Protein 5X3G (pdb70)

Nearest PDB structures (foldseek):
  5x3g-assembly1_A  TM=1.003E+00  e=2.756E-45  Nitratifractor salsuginis DSM 16511
  5x3h-a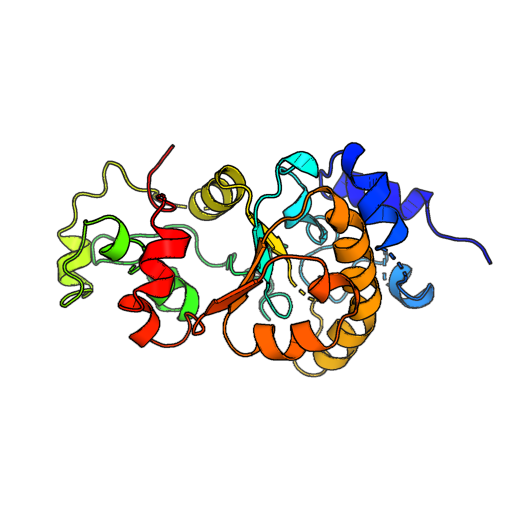ssembly1_A  TM=1.000E+00  e=2.566E-40  Nitratifractor salsuginis DSM 16511
  4l5n-assembly1_A  TM=6.520E-01  e=3.789E-10  Human alphaherpesvirus 1 strain 17
  2ssp-assembly1_E  TM=6.480E-01  e=8.458E-09  Homo sapiens
  4lyl-assembly1_A  TM=7.045E-01  e=4.579E-08  Gadus morhua

B-factor: mean 34.64, std 9.75, range [14.26, 81.23]

Structure (mmCIF, N/CA/C/O backbone):
data_5X3G
#
_entry.id   5X3G
#
_cell.length_a   37.874
_cell.length_b   59.393
_cell.length_c   99.678
_cell.angle_alpha   90.00
_cell.angle_beta   90.00
_cell.angle_gamma   90.00
#
_symmetry.space_group_name_H-M   'P 21 21 21'
#
loop_
_entity.id
_entity.type
_entity.pdbx_description
1 polymer 'Uracil-DNA glycosylase'
2 water water
#
loop_
_atom_site.group_PDB
_atom_site.id
_atom_site.type_symbol
_atom_site.label_atom_id
_atom_site.label_alt_id
_atom_site.label_comp_id
_atom_site.label_asym_id
_atom_site.label_entity_id
_atom_site.label_seq_id
_atom_site.pdbx_PDB_ins_code
_atom_site.Cartn_x
_atom_site.Cartn_y
_atom_site.Cartn_z
_atom_site.occupancy
_atom_site.B_iso_or_equiv
_atom_site.auth_seq_id
_atom_site.auth_comp_id
_atom_site.auth_asym_id
_atom_site.auth_atom_id
_atom_site.pdbx_PDB_model_num
ATOM 1 N N . THR A 1 7 ? 17.580 29.059 40.027 1.00 57.98 7 THR A N 1
ATOM 2 C CA . THR A 1 7 ? 17.579 28.237 38.822 1.00 60.41 7 THR A CA 1
ATOM 3 C C . THR A 1 7 ? 16.215 27.586 38.593 1.00 59.70 7 THR A C 1
ATOM 4 O O . THR A 1 7 ? 15.663 26.936 39.483 1.00 50.71 7 THR A O 1
ATOM 8 N N . ASN A 1 8 ? 15.685 27.767 37.385 1.00 50.81 8 ASN A N 1
ATOM 9 C CA . ASN A 1 8 ? 14.335 27.318 37.072 1.00 44.90 8 ASN A CA 1
ATOM 10 C C . ASN A 1 8 ? 14.260 25.796 37.016 1.00 53.70 8 ASN A C 1
ATOM 11 O O . ASN A 1 8 ? 15.226 25.121 36.650 1.00 43.69 8 ASN A O 1
ATOM 16 N N . ARG A 1 9 ? 13.091 25.256 37.390 1.00 37.93 9 ARG A N 1
ATOM 17 C CA . ARG A 1 9 ? 12.819 23.828 37.351 1.00 46.71 9 ARG A CA 1
ATOM 18 C C . ARG A 1 9 ? 11.741 23.530 36.315 1.00 38.13 9 ARG A C 1
ATOM 19 O O . ARG A 1 9 ? 10.816 24.330 36.137 1.00 39.05 9 ARG A O 1
ATOM 27 N N . PRO A 1 10 ? 11.833 22.369 35.598 1.00 46.09 10 PRO A N 1
ATOM 28 C CA . PRO A 1 10 ? 10.875 22.057 34.522 1.00 41.75 10 PRO A CA 1
ATOM 29 C C . PRO A 1 10 ? 9.600 21.399 35.042 1.00 45.71 10 PRO A C 1
ATOM 30 O O . PRO A 1 10 ? 9.207 20.313 34.610 1.00 37.74 10 PRO A O 1
ATOM 34 N N . ILE A 1 11 ? 8.933 22.078 35.979 1.00 32.88 11 ILE A N 1
ATOM 35 C CA . ILE A 1 11 ? 7.764 21.501 36.642 1.00 36.57 11 ILE A CA 1
ATOM 36 C C . ILE A 1 11 ? 6.651 21.226 35.635 1.00 42.06 11 ILE A C 1
ATOM 37 O O . ILE A 1 11 ? 6.050 20.144 35.626 1.00 29.77 11 ILE A O 1
ATOM 42 N N . HIS A 1 12 ? 6.358 22.207 34.776 1.00 35.59 12 HIS A N 1
ATOM 43 C CA . HIS A 1 12 ? 5.325 22.025 33.759 1.00 38.45 12 HIS A CA 1
ATOM 44 C C . HIS A 1 12 ? 5.651 20.843 32.853 1.00 33.65 12 HIS A C 1
ATOM 45 O O . HIS A 1 12 ? 4.771 20.032 32.529 1.00 34.70 12 HIS A O 1
ATOM 52 N N . GLN A 1 13 ? 6.919 20.716 32.455 1.00 31.99 13 GLN A N 1
ATOM 53 C CA . GLN A 1 13 ? 7.329 19.599 31.613 1.00 33.19 13 GLN A CA 1
ATOM 54 C C . GLN A 1 13 ? 7.193 18.264 32.333 1.00 32.53 13 GLN A C 1
ATOM 55 O O . GLN A 1 13 ? 6.883 17.254 31.696 1.00 28.97 13 GLN A O 1
ATOM 61 N N . LEU A 1 14 ? 7.434 18.232 33.646 1.00 31.45 14 LEU A N 1
ATOM 62 C CA . LEU A 1 14 ? 7.339 16.970 34.376 1.00 33.29 14 LEU A CA 1
ATOM 63 C C . LEU A 1 14 ? 5.887 16.553 34.568 1.00 30.12 14 LEU A C 1
ATOM 64 O O . LEU A 1 14 ? 5.560 15.364 34.473 1.00 33.21 14 LEU A O 1
ATOM 69 N N . GLN A 1 15 ? 5.003 17.514 34.847 1.00 26.51 15 GLN A N 1
ATOM 70 C CA . GLN A 1 15 ? 3.577 17.206 34.854 1.00 35.57 15 GLN A CA 1
ATOM 71 C C . GLN A 1 15 ? 3.130 16.704 33.485 1.00 37.02 15 GLN A C 1
ATOM 72 O O . GLN A 1 15 ? 2.323 15.766 33.386 1.00 36.95 15 GLN A O 1
ATOM 78 N N . GLU A 1 16 ? 3.669 17.298 32.414 1.00 32.45 16 GLU A N 1
ATOM 79 C CA . GLU A 1 16 ? 3.405 16.775 31.077 1.00 36.05 16 GLU A CA 1
ATOM 80 C C . GLU A 1 16 ? 3.886 15.335 30.941 1.00 32.03 16 GLU A C 1
ATOM 81 O O . GLU A 1 16 ? 3.173 14.489 30.395 1.00 29.25 16 GLU A O 1
ATOM 87 N N . LEU A 1 17 ? 5.095 15.042 31.425 1.00 27.24 17 LEU A N 1
ATOM 88 C CA . LEU A 1 17 ? 5.628 13.686 31.330 1.00 34.39 17 LEU A CA 1
ATOM 89 C C . LEU A 1 17 ? 4.740 12.694 32.067 1.00 28.16 17 LEU A C 1
ATOM 90 O O . LEU A 1 17 ? 4.513 11.576 31.588 1.00 24.64 17 LEU A O 1
ATOM 95 N N . LEU A 1 18 ? 4.227 13.086 33.234 1.00 23.70 18 LEU A N 1
ATOM 96 C CA . LEU A 1 18 ? 3.312 12.218 33.967 1.00 30.41 18 LEU A CA 1
ATOM 97 C C . LEU A 1 18 ? 2.034 11.975 33.175 1.00 32.13 18 LEU A C 1
ATOM 98 O O . LEU A 1 18 ? 1.548 10.841 33.097 1.00 30.46 18 LEU A O 1
ATOM 103 N N . ARG A 1 19 ? 1.476 13.030 32.575 1.00 32.72 19 ARG A N 1
ATOM 104 C CA . ARG A 1 19 ? 0.248 12.852 31.801 1.00 32.88 19 ARG A CA 1
ATOM 105 C C . ARG A 1 19 ? 0.482 11.978 30.573 1.00 28.57 19 ARG A C 1
ATOM 106 O O . ARG A 1 19 ? -0.367 11.151 30.221 1.00 31.53 19 ARG A O 1
ATOM 114 N N . LEU A 1 20 ? 1.626 12.151 29.907 1.00 33.37 20 LEU A N 1
ATOM 115 C CA . LEU A 1 20 ? 1.941 11.353 28.727 1.00 31.61 20 LEU A CA 1
ATOM 116 C C . LEU A 1 20 ? 2.063 9.876 29.075 1.00 31.15 20 LEU A C 1
ATOM 117 O O . LEU A 1 20 ? 1.657 9.008 28.292 1.00 28.68 20 LEU A O 1
ATOM 122 N N . ASN A 1 21 ? 2.623 9.572 30.244 1.00 24.01 21 ASN A N 1
ATOM 123 C CA . ASN A 1 21 ? 2.722 8.202 30.727 1.00 29.73 21 ASN A CA 1
ATOM 124 C C . ASN A 1 21 ? 1.416 7.687 31.320 1.00 31.59 21 ASN A C 1
ATOM 125 O O . ASN A 1 21 ? 1.341 6.507 31.677 1.00 33.39 21 ASN A O 1
ATOM 130 N N . GLY A 1 22 ? 0.392 8.531 31.428 1.00 30.88 22 GLY A N 1
ATOM 131 C CA . GLY A 1 22 ? -0.870 8.107 32.004 1.00 30.45 22 GLY A CA 1
ATOM 132 C C . GLY A 1 22 ? -0.849 7.956 33.508 1.00 34.55 22 GLY A C 1
ATOM 133 O O . GLY A 1 22 ? -1.571 7.114 34.050 1.00 29.96 22 GLY A O 1
ATOM 134 N N . VAL A 1 23 ? -0.041 8.748 34.198 1.00 26.34 23 VAL A N 1
ATOM 135 C CA . VAL A 1 23 ? 0.066 8.682 35.649 1.00 31.85 23 VAL A CA 1
ATOM 136 C C . VAL A 1 23 ? -0.958 9.632 36.252 1.00 38.77 23 VAL A C 1
ATOM 137 O O . VAL A 1 23 ? -1.178 10.736 35.741 1.00 35.44 23 VAL A O 1
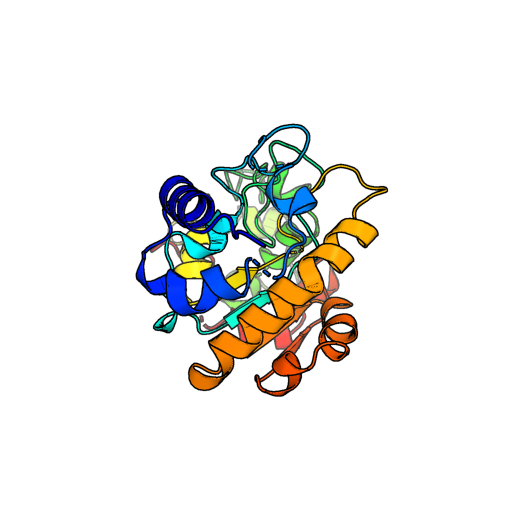ATOM 141 N N . ASP A 1 24 ? -1.598 9.204 37.337 1.00 44.23 24 ASP A N 1
ATOM 142 C CA . ASP A 1 24 ? -2.596 10.037 37.994 1.00 36.31 24 ASP A CA 1
ATOM 143 C C . ASP A 1 24 ? -1.925 11.173 38.762 1.00 36.66 24 ASP A C 1
ATOM 144 O O . ASP A 1 24 ? -0.779 11.057 39.204 1.00 36.75 24 ASP A O 1
ATOM 149 N N . GLU A 1 25 ? -2.656 12.286 38.926 1.00 31.34 25 GLU A N 1
ATOM 150 C CA . GLU A 1 25 ? -2.069 13.443 39.598 1.00 38.50 25 GLU A CA 1
ATOM 151 C C . GLU A 1 25 ? -1.798 13.170 41.073 1.00 36.20 25 GLU A C 1
ATOM 152 O O . GLU A 1 25 ? -0.975 13.862 41.686 1.00 31.97 25 GLU A O 1
ATOM 158 N N . GLU A 1 26 ? -2.473 12.174 41.663 1.00 35.05 26 GLU A N 1
ATOM 159 C CA . GLU A 1 26 ? -2.160 11.776 43.034 1.00 33.33 26 GLU A CA 1
ATOM 160 C C . GLU A 1 26 ? -0.691 11.429 43.217 1.00 33.94 26 GLU A C 1
ATOM 161 O O . GLU A 1 26 ? -0.190 11.476 44.346 1.00 38.89 26 GLU A O 1
ATOM 167 N N . TRP A 1 27 ? 0.003 11.063 42.141 1.00 31.81 27 TRP A N 1
ATOM 168 C CA . TRP A 1 27 ? 1.411 10.710 42.227 1.00 32.31 27 TRP A CA 1
ATOM 169 C C . TRP A 1 27 ? 2.330 11.918 42.331 1.00 27.45 27 TRP A C 1
ATOM 170 O O . TRP A 1 27 ? 3.515 11.741 42.634 1.00 25.72 27 TRP A O 1
ATOM 181 N N . GLU A 1 28 ? 1.820 13.128 42.107 1.00 30.34 28 GLU A N 1
ATOM 182 C CA . GLU A 1 28 ? 2.689 14.303 42.114 1.00 32.22 28 GLU A CA 1
ATOM 183 C C . GLU A 1 28 ? 3.419 14.545 43.434 1.00 23.71 28 GLU A C 1
ATOM 184 O O . GLU A 1 28 ? 4.611 14.897 43.382 1.00 33.69 28 GLU A O 1
ATOM 190 N N . PRO A 1 29 ? 2.805 14.398 44.617 1.00 30.19 29 PRO A N 1
ATOM 191 C CA . PRO A 1 29 ? 3.563 14.661 45.856 1.00 29.28 29 PRO A CA 1
ATOM 192 C C . PRO A 1 29 ? 4.787 13.779 46.029 1.00 35.43 29 PRO A C 1
ATOM 193 O O . PRO A 1 29 ? 5.772 14.217 46.637 1.00 39.88 29 PRO A O 1
ATOM 197 N N . ILE A 1 30 ? 4.759 12.552 45.517 1.00 35.17 30 ILE A N 1
ATOM 198 C CA . ILE A 1 30 ? 5.890 11.642 45.670 1.00 33.45 30 ILE A CA 1
ATOM 199 C C . ILE A 1 30 ? 6.818 11.701 44.463 1.00 24.48 30 ILE A C 1
ATOM 200 O O . ILE A 1 30 ? 8.043 11.667 44.610 1.00 33.87 30 ILE A O 1
ATOM 205 N N . LEU A 1 31 ? 6.251 11.812 43.264 1.00 26.70 31 LEU A N 1
ATOM 206 C CA . LEU A 1 31 ? 6.990 11.606 42.024 1.00 26.87 31 LEU A CA 1
ATOM 207 C C . LEU A 1 31 ? 7.663 12.876 41.517 1.00 34.65 31 LEU A C 1
ATOM 208 O O . LEU A 1 31 ? 8.785 12.814 41.001 1.00 31.00 31 LEU A O 1
ATOM 213 N N . LEU A 1 32 ? 7.004 14.029 41.645 1.00 33.71 32 LEU A N 1
ATOM 214 C CA . LEU A 1 32 ? 7.627 15.279 41.213 1.00 36.43 32 LEU A CA 1
ATOM 215 C C . LEU A 1 32 ? 8.877 15.612 42.020 1.00 35.67 32 LEU A C 1
ATOM 216 O O . LEU A 1 32 ? 9.904 15.947 41.405 1.00 34.19 32 LEU A O 1
ATOM 221 N N . PRO A 1 33 ? 8.877 15.552 43.360 1.00 33.33 33 PRO A N 1
ATOM 222 C CA . PRO A 1 33 ? 10.152 15.726 44.082 1.00 32.22 33 PRO A CA 1
ATOM 223 C C . PRO A 1 33 ? 11.233 14.763 43.626 1.00 37.41 33 PRO A C 1
ATOM 224 O O . PRO A 1 33 ? 12.350 15.193 43.306 1.00 34.33 33 PRO A O 1
ATOM 228 N N . ALA A 1 34 ? 10.920 13.465 43.575 1.00 34.25 34 ALA A N 1
ATOM 229 C CA . ALA A 1 34 ? 11.892 12.469 43.134 1.00 33.54 34 ALA A CA 1
ATOM 230 C C . ALA A 1 34 ? 12.507 12.851 41.793 1.00 29.70 34 ALA A C 1
ATOM 231 O O . ALA A 1 34 ? 13.732 12.976 41.669 1.00 32.12 34 ALA A O 1
ATOM 233 N N . LEU A 1 35 ? 11.660 13.076 40.784 1.00 24.56 35 LEU A N 1
ATOM 234 C C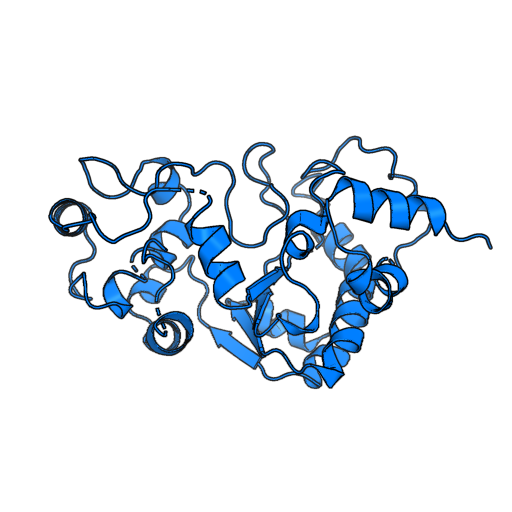A . LEU A 1 35 ? 12.152 13.453 39.464 1.00 24.70 35 LEU A CA 1
ATOM 235 C C . LEU A 1 35 ? 12.964 14.740 39.504 1.00 38.36 35 LEU A C 1
ATOM 236 O O . LEU A 1 35 ? 13.901 14.904 38.712 1.00 33.51 35 LEU A O 1
ATOM 249 N N . THR A 1 37 ? 15.113 15.566 41.464 1.00 31.21 37 THR A N 1
ATOM 250 C CA . THR A 1 37 ? 16.483 15.318 41.896 1.00 31.85 37 THR A CA 1
ATOM 251 C C . THR A 1 37 ? 17.420 15.041 40.726 1.00 32.76 37 THR A C 1
ATOM 252 O O . THR A 1 37 ? 18.642 15.089 40.902 1.00 37.76 37 THR A O 1
ATOM 256 N N . LEU A 1 38 ? 16.880 14.760 39.543 1.00 35.60 38 LEU A N 1
ATOM 257 C CA . LEU A 1 38 ? 17.713 14.595 38.361 1.00 36.04 38 LEU A CA 1
ATOM 258 C C . LEU A 1 38 ? 18.289 15.937 37.927 1.00 38.17 38 LEU A C 1
ATOM 259 O O . LEU A 1 38 ? 17.623 16.974 37.982 1.00 37.11 38 LEU A O 1
ATOM 264 N N . GLU A 1 39 ? 19.545 15.906 37.495 1.00 37.16 39 GLU A N 1
ATOM 265 C CA . GLU A 1 39 ? 20.279 17.101 37.100 1.00 43.35 39 GLU A CA 1
ATOM 266 C C . GLU A 1 39 ? 19.603 17.707 35.874 1.00 44.01 39 GLU A C 1
ATOM 267 O O . GLU A 1 39 ? 19.084 16.975 35.025 1.00 44.75 39 GLU A O 1
ATOM 273 N N . ASP A 1 40 ? 19.596 19.043 35.798 1.00 43.90 40 ASP A N 1
ATOM 274 C CA . ASP A 1 40 ? 18.754 19.740 34.825 1.00 42.19 40 ASP A CA 1
ATOM 275 C C . ASP A 1 40 ? 19.058 19.316 33.392 1.00 38.97 40 ASP A C 1
ATOM 276 O O . ASP A 1 40 ? 18.135 19.080 32.601 1.00 46.30 40 ASP A O 1
ATOM 281 N N . SER A 1 41 ? 20.341 19.225 33.030 1.00 40.94 41 SER A N 1
ATOM 282 C CA . SER A 1 41 ? 20.688 18.815 31.672 1.00 44.75 41 SER A CA 1
ATOM 283 C C . SER A 1 41 ? 20.171 17.414 31.373 1.00 38.25 41 SER A C 1
ATOM 284 O O . SER A 1 41 ? 19.667 17.151 30.274 1.00 42.02 41 SER A O 1
ATOM 286 N N . TYR A 1 42 ? 20.278 16.505 32.346 1.00 42.01 42 TYR A N 1
ATOM 287 C CA . TYR A 1 42 ? 19.733 15.163 32.171 1.00 43.03 42 TYR A CA 1
ATOM 288 C C . TYR A 1 42 ? 18.234 15.211 31.902 1.00 42.35 42 TYR A C 1
ATOM 289 O O . TYR A 1 42 ? 17.720 14.460 31.063 1.00 40.50 42 TYR A O 1
ATOM 298 N N . LEU A 1 43 ? 17.516 16.100 32.595 1.00 43.33 43 LEU A N 1
ATOM 299 C CA . LEU A 1 43 ? 16.079 16.224 32.375 1.00 36.06 43 LEU A CA 1
ATOM 300 C C . LEU A 1 43 ? 15.776 16.782 30.990 1.00 42.67 43 LEU A C 1
ATOM 301 O O . LEU A 1 43 ? 14.802 16.369 30.350 1.00 40.39 43 LEU A O 1
ATOM 306 N N . GLU A 1 44 ? 16.591 17.726 30.512 1.00 43.66 44 GLU A N 1
ATOM 307 C CA . GLU A 1 44 ? 16.384 18.256 29.167 1.00 40.85 44 GLU A CA 1
ATOM 308 C C . GLU A 1 44 ? 16.619 17.182 28.111 1.00 28.18 44 GLU A C 1
ATOM 309 O O . GLU A 1 44 ? 15.824 17.037 27.172 1.00 39.20 44 GLU A O 1
ATOM 311 N N . TRP A 1 45 ? 17.708 16.418 28.250 1.00 36.62 45 TRP A N 1
ATOM 312 C CA . TRP A 1 45 ? 17.954 15.302 27.342 1.00 35.58 45 TRP A CA 1
ATOM 313 C C . TRP A 1 45 ? 16.809 14.302 27.372 1.00 42.67 45 TRP A C 1
ATOM 314 O O . TRP A 1 45 ? 16.391 13.790 26.327 1.00 40.79 45 TRP A O 1
ATOM 333 N N . ALA A 1 47 ? 13.736 14.912 28.093 1.00 45.85 47 ALA A N 1
ATOM 334 C CA . ALA A 1 47 ? 12.602 15.523 27.412 1.00 43.87 47 ALA A CA 1
ATOM 335 C C . ALA A 1 47 ? 12.774 15.460 25.900 1.00 38.71 47 ALA A C 1
ATOM 336 O O . ALA A 1 47 ? 11.788 15.370 25.159 1.00 47.14 47 ALA A O 1
ATOM 338 N N . ALA A 1 48 ? 14.023 15.505 25.424 1.00 42.60 48 ALA A N 1
ATOM 339 C CA . ALA A 1 48 ? 14.271 15.410 23.988 1.00 52.95 48 ALA A CA 1
ATOM 340 C C . ALA A 1 48 ? 13.753 14.096 23.413 1.00 52.29 48 ALA A C 1
ATOM 341 O O . ALA A 1 48 ? 13.352 14.045 22.245 1.00 48.42 48 ALA A O 1
ATOM 343 N N . GLY A 1 49 ? 13.758 13.029 24.209 1.00 54.01 49 GLY A N 1
ATOM 344 C CA . GLY A 1 49 ? 13.106 11.797 23.814 1.00 31.09 49 GLY A CA 1
ATOM 345 C C . GLY A 1 49 ? 13.850 10.942 22.817 1.00 43.44 49 GLY A C 1
ATOM 346 O O . GLY A 1 49 ? 13.253 10.024 22.247 1.00 44.37 49 GLY A O 1
ATOM 347 N N . GLU A 1 50 ? 15.137 11.193 22.592 1.00 50.38 50 GLU A N 1
ATOM 348 C CA . GLU A 1 50 ? 15.897 10.437 21.609 1.00 47.02 50 GLU A CA 1
ATOM 349 C C . GLU A 1 50 ? 17.041 9.703 22.294 1.00 39.44 50 GLU A C 1
ATOM 350 O O . GLU A 1 50 ? 17.641 10.203 23.249 1.00 36.47 50 GLU A O 1
ATOM 356 N N . GLY A 1 51 ? 17.331 8.506 21.795 1.00 33.62 51 GLY A N 1
ATOM 357 C CA . GLY A 1 51 ? 18.535 7.797 22.175 1.00 36.68 51 GLY A CA 1
ATOM 358 C C . GLY A 1 51 ? 18.454 7.001 23.455 1.00 30.89 51 GLY A C 1
ATOM 359 O O . GLY A 1 51 ? 19.501 6.713 24.049 1.00 33.33 51 GLY A O 1
ATOM 360 N N . TYR A 1 52 ? 17.256 6.631 23.900 1.00 35.47 52 TYR A N 1
ATOM 361 C CA . TYR A 1 52 ? 17.129 5.810 25.094 1.00 35.74 52 TYR A CA 1
ATOM 362 C C . TYR A 1 52 ? 15.857 4.982 25.005 1.00 26.96 52 TYR A C 1
ATOM 363 O O . TYR A 1 52 ? 14.933 5.301 24.255 1.00 29.87 52 TYR A O 1
ATOM 372 N N . ILE A 1 53 ? 15.821 3.917 25.797 1.00 31.66 53 ILE A N 1
ATOM 373 C CA . ILE A 1 53 ? 14.639 3.074 25.923 1.00 35.16 53 ILE A CA 1
ATOM 374 C C . ILE A 1 53 ? 14.320 2.903 27.406 1.00 26.61 53 ILE A C 1
ATOM 375 O O . ILE A 1 53 ? 15.229 2.935 28.236 1.00 28.63 53 ILE A O 1
ATOM 380 N N . PRO A 1 54 ? 13.029 2.744 27.755 1.00 26.80 54 PRO A N 1
ATOM 381 C CA . PRO A 1 54 ? 11.852 2.743 26.881 1.00 33.24 54 PRO A CA 1
ATOM 382 C C . PRO A 1 54 ? 11.534 4.148 26.386 1.00 27.21 54 PRO A C 1
ATOM 383 O O . PRO A 1 54 ? 12.135 5.093 26.891 1.00 32.89 54 PRO A O 1
ATOM 387 N N . PRO A 1 55 ? 10.621 4.289 25.424 1.00 32.59 55 PRO A N 1
ATOM 388 C CA . PRO A 1 55 ? 10.260 5.632 24.958 1.00 35.29 55 PRO A CA 1
ATOM 389 C C . PRO A 1 55 ? 9.755 6.507 26.097 1.00 38.23 55 PRO A C 1
ATOM 390 O O . PRO A 1 55 ? 9.355 6.028 27.160 1.00 29.46 55 PRO A O 1
ATOM 394 N N . ARG A 1 56 ? 9.784 7.820 25.850 1.00 23.93 56 ARG A N 1
ATOM 395 C CA . ARG A 1 56 ? 9.435 8.799 26.875 1.00 29.10 56 ARG A CA 1
ATOM 396 C C . ARG A 1 56 ? 8.045 8.549 27.451 1.00 31.72 56 ARG A C 1
ATOM 397 O O . ARG A 1 56 ? 7.826 8.727 28.655 1.00 25.88 56 ARG A O 1
ATOM 405 N N . ASP A 1 57 ? 7.096 8.123 26.615 1.00 23.66 57 ASP A N 1
ATOM 406 C CA . ASP A 1 57 ? 5.736 7.884 27.090 1.00 32.01 57 ASP A CA 1
ATOM 407 C C . ASP A 1 57 ? 5.601 6.605 27.911 1.00 28.80 57 ASP A C 1
ATOM 408 O O . ASP A 1 57 ? 4.478 6.257 28.294 1.00 26.62 57 ASP A O 1
ATOM 413 N N . ARG A 1 58 ? 6.702 5.903 28.184 1.00 30.30 58 ARG A N 1
ATOM 414 C CA . ARG A 1 58 ? 6.681 4.680 28.976 1.00 31.01 58 ARG A CA 1
ATOM 415 C C . ARG A 1 58 ? 7.615 4.719 30.175 1.00 26.53 58 ARG A C 1
ATOM 416 O O . ARG A 1 58 ? 7.646 3.749 30.942 1.00 29.04 58 ARG A O 1
ATOM 424 N N . LEU A 1 59 ? 8.377 5.803 30.356 1.00 24.81 59 LEU A N 1
ATOM 425 C CA . LEU A 1 59 ? 9.371 5.859 31.425 1.00 31.76 59 LEU A CA 1
ATOM 426 C C . LEU A 1 59 ? 8.752 5.564 32.786 1.00 32.27 59 LEU A C 1
ATOM 427 O O . LEU A 1 59 ? 9.400 4.967 33.656 1.00 25.27 59 LEU A O 1
ATOM 432 N N . LEU A 1 60 ? 7.493 5.961 32.982 1.00 24.90 60 LEU A N 1
ATOM 433 C CA . LEU A 1 60 ? 6.806 5.847 34.262 1.00 27.16 60 LEU A CA 1
ATOM 434 C C . LEU A 1 60 ? 5.620 4.889 34.195 1.00 19.38 60 LEU A C 1
ATOM 435 O O . LEU A 1 60 ? 4.661 5.031 34.957 1.00 21.27 60 LEU A O 1
ATOM 440 N N . ALA A 1 61 ? 5.676 3.909 33.288 1.00 17.56 61 ALA A N 1
ATOM 441 C CA . ALA A 1 61 ? 4.550 2.996 33.108 1.00 25.07 61 ALA A CA 1
ATOM 442 C C . ALA A 1 61 ? 4.224 2.227 34.384 1.00 23.88 61 ALA A C 1
ATOM 443 O O . ALA A 1 61 ? 3.077 1.801 34.576 1.00 24.13 61 ALA A O 1
ATOM 445 N N . ALA A 1 62 ? 5.212 2.042 35.264 1.00 25.24 62 ALA A N 1
ATOM 446 C CA . ALA A 1 62 ? 4.966 1.360 36.528 1.00 19.58 62 ALA A CA 1
ATOM 447 C C . ALA A 1 62 ? 4.026 2.141 37.441 1.00 19.60 62 ALA A C 1
ATOM 448 O O . ALA A 1 62 ? 3.440 1.554 38.358 1.00 24.17 62 ALA A O 1
ATOM 450 N N . PHE A 1 63 ? 3.865 3.443 37.210 1.00 22.79 63 PHE A N 1
ATOM 451 C CA . PHE A 1 63 ? 2.987 4.291 38.006 1.00 26.67 63 PHE A CA 1
ATOM 452 C C . PHE A 1 63 ? 1.653 4.573 37.325 1.00 25.76 63 PHE A C 1
ATOM 453 O O . PHE A 1 63 ? 0.850 5.345 37.860 1.00 27.80 63 PHE A O 1
ATOM 461 N N . SER A 1 64 ? 1.395 3.969 36.164 1.00 28.37 64 SER A N 1
ATOM 462 C CA . SER A 1 64 ? 0.261 4.360 35.335 1.00 24.21 64 SER A CA 1
ATOM 463 C C . SER A 1 64 ? -1.055 3.718 35.756 1.00 29.82 64 SER A C 1
ATOM 464 O O . SER A 1 64 ? -2.096 4.050 35.177 1.00 34.05 64 SER A O 1
ATOM 467 N N . THR A 1 65 ? -1.043 2.813 36.731 1.00 28.72 65 THR A N 1
ATOM 468 C CA . THR A 1 65 ? -2.279 2.194 37.192 1.00 35.92 65 THR A CA 1
ATOM 469 C C . THR A 1 65 ? -2.396 2.305 38.706 1.00 37.33 65 THR A C 1
ATOM 470 O O . THR A 1 65 ? -3.403 2.802 39.224 1.00 35.52 65 THR A O 1
ATOM 474 N N . LEU A 1 66 ? -1.371 1.842 39.417 1.00 31.39 66 LEU A N 1
ATOM 475 C CA . LEU A 1 66 ? -1.351 1.955 40.868 1.00 31.76 66 LEU A CA 1
ATOM 476 C C . LEU A 1 66 ? -1.395 3.415 41.299 1.00 37.30 66 LEU A C 1
ATOM 477 O O . LEU A 1 66 ? -0.775 4.285 40.681 1.00 34.13 66 LEU A O 1
ATOM 482 N N . ARG A 1 67 ? -2.137 3.675 42.350 1.00 35.24 67 ARG A N 1
ATOM 483 C CA . ARG A 1 67 ? -2.100 4.908 43.113 1.00 35.81 67 ARG A CA 1
ATOM 484 C C . ARG A 1 67 ? -1.241 4.701 44.355 1.00 38.79 67 ARG A C 1
ATOM 485 O O . ARG A 1 67 ? -1.082 3.565 44.812 1.00 29.54 67 ARG A O 1
ATOM 493 N N . PRO A 1 68 ? -0.650 5.767 44.908 1.00 33.68 68 PRO A N 1
ATOM 494 C CA . PRO A 1 68 ? 0.345 5.581 45.982 1.00 29.02 68 PRO A CA 1
ATOM 495 C C . PRO A 1 68 ? -0.112 4.704 47.140 1.00 36.73 68 PRO A C 1
ATOM 496 O O . PRO A 1 68 ? 0.698 3.929 47.666 1.00 33.97 68 PRO A O 1
ATOM 500 N N . ASN A 1 69 ? -1.379 4.785 47.549 1.00 35.54 69 ASN A N 1
ATOM 501 C CA . ASN A 1 69 ? -1.839 4.009 48.696 1.00 38.95 69 ASN A CA 1
ATOM 502 C C . ASN A 1 69 ? -2.179 2.567 48.346 1.00 36.16 69 ASN A C 1
ATOM 503 O O . ASN A 1 69 ? -2.542 1.802 49.244 1.00 33.23 69 ASN A O 1
ATOM 508 N N . GLU A 1 70 ? -2.081 2.178 47.076 1.00 39.06 70 GLU A N 1
ATOM 509 C CA . GLU A 1 70 ? -2.281 0.795 46.669 1.00 36.70 70 GLU A CA 1
ATOM 510 C C . GLU A 1 70 ? -0.974 0.020 46.569 1.00 33.91 70 GLU A C 1
ATOM 511 O O . GLU A 1 70 ? -1.003 -1.194 46.347 1.00 29.35 70 GLU A O 1
ATOM 517 N N . VAL A 1 71 ? 0.165 0.689 46.734 1.00 30.00 71 VAL A N 1
ATOM 518 C CA . VAL A 1 71 ? 1.464 0.026 46.673 1.00 35.25 71 VAL A CA 1
ATOM 519 C C . VAL A 1 71 ? 1.659 -0.768 47.961 1.00 30.48 71 VAL A C 1
ATOM 520 O O . VAL A 1 71 ? 1.788 -0.193 49.045 1.00 28.29 71 VAL A O 1
ATOM 524 N N . ARG A 1 72 ? 1.673 -2.092 47.845 1.00 26.49 72 ARG A N 1
ATOM 525 C CA . ARG A 1 72 ? 2.003 -2.971 48.959 1.00 23.71 72 ARG A CA 1
ATOM 526 C C . ARG A 1 72 ? 3.427 -3.498 48.886 1.00 24.60 72 ARG A C 1
ATOM 527 O O . ARG A 1 72 ? 4.012 -3.824 49.925 1.00 23.40 72 ARG A O 1
ATOM 535 N N . TYR A 1 73 ? 3.989 -3.586 47.683 1.00 22.30 73 TYR A N 1
ATOM 536 C CA . TYR A 1 73 ? 5.342 -4.068 47.468 1.00 22.12 73 TYR A CA 1
ATOM 537 C C . TYR A 1 73 ? 6.015 -3.198 46.419 1.00 24.86 73 TYR A C 1
ATOM 538 O O . TYR A 1 73 ? 5.354 -2.618 45.553 1.00 29.17 73 TYR A O 1
ATOM 547 N N . ILE A 1 74 ? 7.340 -3.122 46.494 1.00 18.63 74 ILE A N 1
ATOM 548 C CA . ILE A 1 74 ? 8.156 -2.499 45.457 1.00 27.61 74 ILE A CA 1
ATOM 549 C C . ILE A 1 74 ? 9.188 -3.531 45.031 1.00 25.58 74 ILE A C 1
ATOM 550 O O . ILE A 1 74 ? 10.161 -3.776 45.754 1.00 23.55 74 ILE A O 1
ATOM 555 N N . LEU A 1 75 ? 8.976 -4.140 43.870 1.00 26.32 75 LEU A N 1
ATOM 556 C CA . LEU A 1 75 ? 9.877 -5.147 43.328 1.00 25.16 75 LEU A CA 1
ATOM 557 C C . LEU A 1 75 ? 10.884 -4.461 42.415 1.00 23.65 75 LEU A C 1
ATOM 558 O O . LEU A 1 75 ? 10.495 -3.811 41.438 1.00 22.11 75 LEU A O 1
ATOM 563 N N . PHE A 1 76 ? 12.168 -4.622 42.717 1.00 21.57 76 PHE A N 1
ATOM 564 C CA . PHE A 1 76 ? 13.206 -3.864 42.033 1.00 21.67 76 PHE A CA 1
ATOM 565 C C . PHE A 1 76 ? 13.795 -4.616 40.846 1.00 22.99 76 PHE A C 1
ATOM 566 O O . PHE A 1 76 ? 13.898 -5.845 40.840 1.00 23.52 76 PHE A O 1
ATOM 574 N N . GLY A 1 77 ? 14.169 -3.839 39.824 1.00 19.41 77 GLY A N 1
ATOM 575 C CA . GLY A 1 77 ? 15.115 -4.279 38.826 1.00 23.99 77 GLY A CA 1
ATOM 576 C C . GLY A 1 77 ? 16.232 -3.256 38.710 1.00 26.46 77 GLY A C 1
ATOM 577 O O . GLY A 1 77 ? 16.209 -2.210 39.360 1.00 25.87 77 GLY A O 1
ATOM 578 N N . GLN A 1 78 ? 17.219 -3.578 37.876 1.00 37.36 78 GLN A N 1
ATOM 579 C CA . GLN A 1 78 ? 18.343 -2.669 37.674 1.00 36.87 78 GLN A CA 1
ATOM 580 C C . GLN A 1 78 ? 17.966 -1.516 36.754 1.00 28.64 78 GLN A C 1
ATOM 581 O O . GLN A 1 78 ? 17.871 -0.365 37.188 1.00 37.51 78 GLN A O 1
ATOM 587 N N . ASP A 1 79 ? 17.748 -1.824 35.482 1.00 23.14 79 ASP A N 1
ATOM 588 C CA . ASP A 1 79 ? 17.454 -0.823 34.469 1.00 27.42 79 ASP A CA 1
ATOM 589 C C . ASP A 1 79 ? 16.744 -1.526 33.320 1.00 37.53 79 ASP A C 1
ATOM 590 O O . ASP A 1 79 ? 16.697 -2.765 33.283 1.00 28.23 79 ASP A O 1
ATOM 595 N N . PRO A 1 80 ? 16.151 -0.775 32.385 1.00 22.06 80 PRO A N 1
ATOM 596 C CA . PRO A 1 80 ? 15.372 -1.413 31.316 1.00 25.98 80 PRO A CA 1
ATOM 597 C C . PRO A 1 80 ? 16.167 -2.468 30.557 1.00 36.15 80 PRO A C 1
ATOM 598 O O . PRO A 1 80 ? 17.399 -2.434 30.502 1.00 34.53 80 PRO A O 1
ATOM 602 N N . TYR A 1 81 ? 15.438 -3.415 29.973 1.00 39.18 81 TYR A N 1
ATOM 603 C CA . TYR A 1 81 ? 16.061 -4.454 29.173 1.00 30.37 81 TYR A CA 1
ATOM 604 C C . TYR A 1 81 ? 16.775 -3.831 27.972 1.00 25.51 81 TYR A C 1
ATOM 605 O O . TYR A 1 81 ? 16.293 -2.855 27.392 1.00 31.60 81 TYR A O 1
ATOM 614 N N . PRO A 1 82 ? 17.926 -4.387 27.567 1.00 33.56 82 PRO A N 1
ATOM 615 C CA . PRO A 1 82 ? 18.734 -3.751 26.512 1.00 32.16 82 PRO A CA 1
ATOM 616 C C . PRO A 1 82 ? 18.106 -3.799 25.125 1.00 42.99 82 PRO A C 1
ATOM 617 O O . PRO A 1 82 ? 18.789 -3.566 24.122 1.00 43.94 82 PRO A O 1
ATOM 621 N N . ARG A 1 83 ? 16.812 -4.078 25.054 1.00 38.31 83 ARG A N 1
ATOM 622 C CA . ARG A 1 83 ? 16.148 -4.344 23.787 1.00 42.64 83 ARG A CA 1
ATOM 623 C C . ARG A 1 83 ? 14.973 -3.391 23.616 1.00 33.18 83 ARG A C 1
ATOM 624 O O . ARG A 1 83 ? 14.167 -3.234 24.541 1.00 38.62 83 ARG A O 1
ATOM 632 N N . PRO A 1 84 ? 14.853 -2.723 22.464 1.00 38.67 84 PRO A N 1
ATOM 633 C CA . PRO A 1 84 ? 13.743 -1.770 22.285 1.00 38.09 84 PRO A CA 1
ATOM 634 C C . PRO A 1 84 ? 12.369 -2.389 22.473 1.00 34.19 84 PRO A C 1
ATOM 635 O O . PRO A 1 84 ? 11.509 -1.784 23.123 1.00 40.10 84 PRO A O 1
ATOM 639 N N . GLU A 1 85 ? 12.140 -3.585 21.933 1.00 40.27 85 GLU A N 1
ATOM 640 C CA . GLU A 1 85 ? 10.843 -4.229 22.083 1.00 42.19 85 GLU A CA 1
ATOM 641 C C . GLU A 1 85 ? 10.654 -4.859 23.460 1.00 41.74 85 GLU A C 1
ATOM 642 O O . GLU A 1 85 ? 9.520 -5.186 23.825 1.00 40.10 85 GLU A O 1
ATOM 648 N N . SER A 1 86 ? 11.730 -5.021 24.234 1.00 39.62 86 SER A N 1
ATOM 649 C CA . SER A 1 86 ? 11.640 -5.604 25.569 1.00 31.74 86 SER A CA 1
ATOM 650 C C . SER A 1 86 ? 11.382 -4.578 26.663 1.00 31.80 86 SER A C 1
ATOM 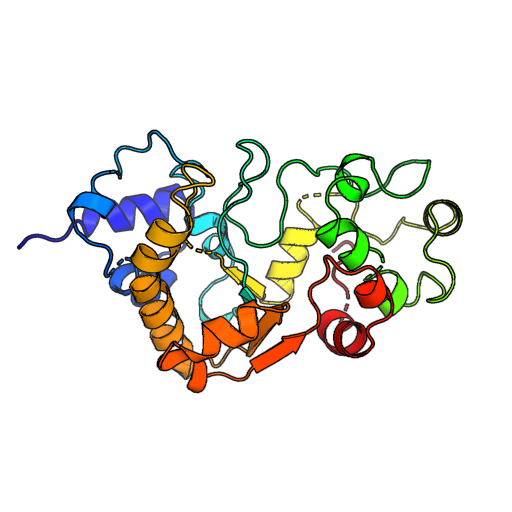651 O O . SER A 1 86 ? 10.694 -4.891 27.641 1.00 28.84 86 SER A O 1
ATOM 654 N N . ALA A 1 87 ? 11.934 -3.373 26.539 1.00 28.24 87 ALA A N 1
ATOM 655 C CA . ALA A 1 87 ? 11.821 -2.352 27.574 1.00 32.56 87 ALA A CA 1
ATOM 656 C C . ALA A 1 87 ? 10.502 -1.608 27.413 1.00 31.33 87 ALA A C 1
ATOM 657 O O . ALA A 1 87 ? 10.288 -0.929 26.403 1.00 30.47 87 ALA A O 1
ATOM 659 N N . ILE A 1 88 ? 9.622 -1.731 28.409 1.00 25.23 88 ILE A N 1
ATOM 660 C CA . ILE A 1 88 ? 8.289 -1.146 28.314 1.00 30.48 88 ILE A CA 1
ATOM 661 C C . ILE A 1 88 ? 7.918 -0.423 29.603 1.00 22.84 88 ILE A C 1
ATOM 662 O O . ILE A 1 88 ? 6.735 -0.193 29.874 1.00 26.50 88 ILE A O 1
ATOM 667 N N . GLY A 1 89 ? 8.915 -0.061 30.406 1.00 20.70 89 GLY A N 1
ATOM 668 C CA . GLY A 1 89 ? 8.676 0.764 31.575 1.00 17.95 89 GLY A CA 1
ATOM 669 C C . GLY A 1 89 ? 8.340 0.024 32.849 1.00 25.98 89 GLY A C 1
ATOM 670 O O . GLY A 1 89 ? 7.910 0.658 33.821 1.00 21.87 89 GLY A O 1
ATOM 671 N N . TYR A 1 90 ? 8.518 -1.295 32.876 1.00 25.16 90 TYR A N 1
ATOM 672 C CA . TYR A 1 90 ? 8.285 -2.108 34.060 1.00 19.77 90 TYR A CA 1
ATOM 673 C C . TYR A 1 90 ? 9.535 -2.906 34.383 1.00 19.66 90 TYR A C 1
ATOM 674 O O . TYR A 1 90 ? 10.196 -3.431 33.482 1.00 24.35 90 TYR A O 1
ATOM 683 N N . ALA A 1 91 ? 9.850 -3.002 35.669 1.00 20.81 91 ALA A N 1
ATOM 684 C CA . ALA A 1 91 ? 10.818 -3.994 36.103 1.00 24.10 91 ALA A CA 1
ATOM 685 C C . ALA A 1 91 ? 10.287 -5.391 35.807 1.00 20.51 91 ALA A C 1
ATOM 686 O O . ALA A 1 91 ? 9.078 -5.641 35.846 1.00 27.20 91 ALA A O 1
ATOM 688 N N . PHE A 1 92 ? 11.206 -6.290 35.452 1.00 22.95 92 PHE A N 1
ATOM 689 C CA . PHE A 1 92 ? 10.943 -7.722 35.344 1.00 22.68 92 PHE A CA 1
ATOM 690 C C . PHE A 1 92 ? 10.102 -8.102 34.127 1.00 33.78 92 PHE A C 1
ATOM 691 O O . PHE A 1 92 ? 10.292 -9.186 33.568 1.00 40.63 92 PHE A O 1
ATOM 699 N N . ILE A 1 93 ? 9.180 -7.241 33.704 1.00 26.87 93 ILE A N 1
ATOM 700 C CA . ILE A 1 93 ? 8.284 -7.569 32.598 1.00 26.02 93 ILE A CA 1
ATOM 701 C C . ILE A 1 93 ? 9.008 -7.333 31.279 1.00 29.40 93 ILE A C 1
ATOM 702 O O . ILE A 1 93 ? 9.347 -6.195 30.937 1.00 35.68 93 ILE A O 1
ATOM 707 N N . ASP A 1 94 ? 9.219 -8.405 30.522 1.00 27.66 94 ASP A N 1
ATOM 708 C CA . ASP A 1 94 ? 9.908 -8.327 29.240 1.00 28.48 94 ASP A CA 1
ATOM 709 C C . ASP A 1 94 ? 8.883 -8.141 28.127 1.00 30.37 94 ASP A C 1
ATOM 710 O O . ASP A 1 94 ? 8.056 -9.026 27.880 1.00 28.37 94 ASP A O 1
ATOM 715 N N . GLY A 1 95 ? 8.958 -7.001 27.441 1.00 28.66 95 GLY A N 1
ATOM 716 C CA . GLY A 1 95 ? 8.020 -6.663 26.386 1.00 31.90 95 GLY A CA 1
ATOM 717 C C . GLY A 1 95 ? 8.091 -7.547 25.156 1.00 30.19 95 GLY A C 1
ATOM 718 O O . GLY A 1 95 ? 7.202 -7.451 24.304 1.00 35.23 95 GLY A O 1
ATOM 719 N N . ARG A 1 96 ? 9.125 -8.384 25.028 1.00 27.06 96 ARG A N 1
ATOM 720 C CA . ARG A 1 96 ? 9.144 -9.350 23.932 1.00 31.30 96 ARG A CA 1
ATOM 721 C C . ARG A 1 96 ? 8.083 -10.422 24.113 1.00 35.83 96 ARG A C 1
ATOM 722 O O . ARG A 1 96 ? 7.535 -10.925 23.126 1.00 33.97 96 ARG A O 1
ATOM 730 N N . VAL A 1 97 ? 7.791 -10.789 25.354 1.00 23.84 97 VAL A N 1
ATOM 731 C CA . VAL A 1 97 ? 6.871 -11.882 25.632 1.00 27.06 97 VAL A CA 1
ATOM 732 C C . VAL A 1 97 ? 5.444 -11.385 25.473 1.00 34.71 97 VAL A C 1
ATOM 733 O O . VAL A 1 97 ? 5.067 -10.345 26.026 1.00 27.76 97 VAL A O 1
ATOM 737 N N . ARG A 1 98 ? 4.647 -12.126 24.709 1.00 30.00 98 ARG A N 1
ATOM 738 C CA . ARG A 1 98 ? 3.218 -11.872 24.632 1.00 22.94 98 ARG A CA 1
ATOM 739 C C . ARG A 1 98 ? 2.472 -13.081 25.177 1.00 28.33 98 ARG A C 1
ATOM 740 O O . ARG A 1 98 ? 2.000 -13.061 26.319 1.00 27.38 98 ARG A O 1
ATOM 748 N N . GLU A 1 99 ? 2.383 -14.145 24.384 1.00 27.78 99 GLU A N 1
ATOM 749 C CA . GLU A 1 99 ? 1.753 -15.370 24.854 1.00 33.29 99 GLU A CA 1
ATOM 750 C C . GLU A 1 99 ? 2.648 -16.070 25.870 1.00 29.48 99 GLU A C 1
ATOM 751 O O . GLU A 1 99 ? 3.865 -16.165 25.690 1.00 31.57 99 GLU A O 1
ATOM 757 N N . ILE A 1 100 ? 2.035 -16.558 26.949 1.00 28.19 100 ILE A N 1
ATOM 758 C CA . ILE A 1 100 ? 2.797 -17.250 27.983 1.00 26.03 100 ILE A CA 1
ATOM 759 C C . ILE A 1 100 ? 3.037 -18.703 27.598 1.00 32.84 100 ILE A C 1
ATOM 760 O O . ILE A 1 100 ? 4.143 -19.228 27.768 1.00 28.39 100 ILE A O 1
ATOM 765 N N . PHE A 1 101 ? 2.016 -19.369 27.070 1.00 31.90 101 PHE A N 1
ATOM 766 C CA . PHE A 1 101 ? 2.058 -20.797 26.808 1.00 28.97 101 PHE A CA 1
ATOM 767 C C . PHE A 1 101 ? 2.032 -21.079 25.311 1.00 27.70 101 PHE A C 1
ATOM 768 O O . PHE A 1 101 ? 1.720 -20.217 24.483 1.00 34.12 101 PHE A O 1
ATOM 776 N N . SER A 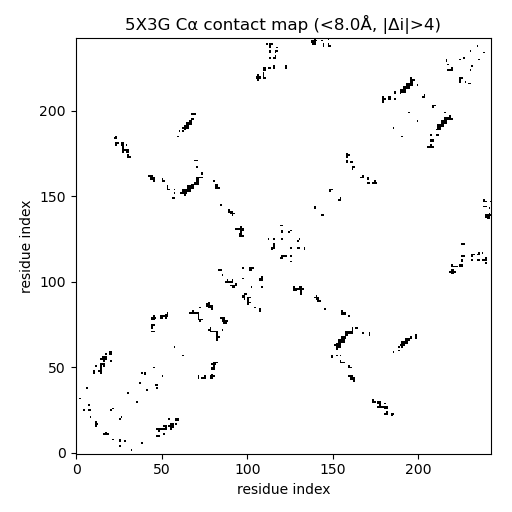1 102 ? 2.374 -22.317 24.980 1.00 26.80 102 SER A N 1
ATOM 777 C CA . SER A 1 102 ? 2.308 -22.850 23.628 1.00 30.38 102 SER A CA 1
ATOM 778 C C . SER A 1 102 ? 1.734 -24.258 23.718 1.00 35.01 102 SER A C 1
ATOM 779 O O . SER A 1 102 ? 1.605 -24.794 24.827 1.00 33.62 102 SER A O 1
ATOM 782 N N . PRO A 1 103 ? 1.360 -24.886 22.598 1.00 35.87 103 PRO A N 1
ATOM 783 C CA . PRO A 1 103 ? 0.967 -26.303 22.667 1.00 33.14 103 PRO A CA 1
ATOM 784 C C . PRO A 1 103 ? 2.054 -27.185 23.248 1.00 34.89 103 PRO A C 1
ATOM 785 O O . PRO A 1 103 ? 1.768 -28.290 23.726 1.00 34.75 103 PRO A O 1
ATOM 789 N N . ARG A 1 104 ? 3.295 -26.701 23.245 1.00 39.65 104 ARG A N 1
ATOM 790 C CA . ARG A 1 104 ? 4.442 -27.528 23.593 1.00 43.98 104 ARG A CA 1
ATOM 791 C C . ARG A 1 104 ? 4.846 -27.336 25.049 1.00 45.58 104 ARG A C 1
ATOM 792 O O . ARG A 1 104 ? 5.647 -28.111 25.586 1.00 46.73 104 ARG A O 1
ATOM 800 N N . GLY A 1 105 ? 4.297 -26.316 25.703 1.00 38.78 105 GLY A N 1
ATOM 801 C CA . GLY A 1 105 ? 4.652 -25.981 27.068 1.00 34.02 105 GLY A CA 1
ATOM 802 C C . GLY A 1 105 ? 4.630 -24.482 27.265 1.00 33.73 105 GLY A C 1
ATOM 803 O O . GLY A 1 105 ? 3.596 -23.842 27.058 1.00 29.59 105 GLY A O 1
ATOM 804 N N . LEU A 1 106 ? 5.764 -23.906 27.652 1.00 34.98 106 LEU A N 1
ATOM 805 C CA . LEU A 1 106 ? 5.906 -22.458 27.663 1.00 30.05 106 LEU A CA 1
ATOM 806 C C . LEU A 1 106 ? 6.274 -21.962 26.270 1.00 38.48 106 LEU A C 1
ATOM 807 O O . LEU A 1 106 ? 6.898 -22.676 25.478 1.00 32.53 106 LEU A O 1
ATOM 812 N N . SER A 1 107 ? 5.879 -20.725 25.972 1.00 27.21 107 SER A N 1
ATOM 813 C CA . SER A 1 107 ? 6.160 -20.149 24.667 1.00 34.03 107 SER A CA 1
ATOM 814 C C . SER A 1 107 ? 7.664 -19.953 24.481 1.00 37.40 107 SER A C 1
ATOM 815 O O . SER A 1 107 ? 8.457 -20.044 25.423 1.00 29.95 107 SER A O 1
ATOM 818 N N . ARG A 1 108 ? 8.053 -19.678 23.234 1.00 32.83 108 ARG A N 1
ATOM 819 C CA . ARG A 1 108 ? 9.465 -19.479 22.931 1.00 35.34 108 ARG A CA 1
ATOM 820 C C . ARG A 1 108 ? 10.009 -18.238 23.627 1.00 36.01 108 ARG A C 1
ATOM 821 O O . ARG A 1 108 ? 11.132 -18.249 24.145 1.00 32.77 108 ARG A O 1
ATOM 823 N N . GLU A 1 109 ? 9.222 -17.160 23.662 1.00 36.61 109 GLU A N 1
ATOM 824 C CA . GLU A 1 109 ? 9.703 -15.925 24.271 1.00 31.96 109 GLU A CA 1
ATOM 825 C C . GLU A 1 109 ? 9.814 -16.047 25.786 1.00 28.65 109 GLU A C 1
ATOM 826 O O . GLU A 1 109 ? 10.691 -15.421 26.390 1.00 32.13 109 GLU A O 1
ATOM 832 N N . VAL A 1 110 ? 8.943 -16.836 26.418 1.00 28.24 110 VAL A N 1
ATOM 833 C CA . VAL A 1 110 ? 9.093 -17.097 27.848 1.00 31.40 110 VAL A CA 1
ATOM 834 C C . VAL A 1 110 ? 10.368 -17.888 28.102 1.00 33.09 110 VAL A C 1
ATOM 835 O O . VAL A 1 110 ? 11.151 -17.570 29.006 1.00 27.46 110 VAL A O 1
ATOM 839 N N . ASN A 1 111 ? 10.599 -18.929 27.298 1.00 28.03 111 ASN A N 1
ATOM 840 C CA . ASN A 1 111 ? 11.776 -19.769 27.490 1.00 33.74 111 ASN A CA 1
ATOM 841 C C . ASN A 1 111 ? 13.060 -18.978 27.282 1.00 32.21 111 ASN A C 1
ATOM 842 O O . ASN A 1 111 ? 14.058 -19.211 27.973 1.00 32.35 111 ASN A O 1
ATOM 847 N N . ARG A 1 112 ? 13.054 -18.040 26.333 1.00 28.91 112 ARG A N 1
ATOM 848 C CA . ARG A 1 112 ? 14.248 -17.236 26.093 1.00 31.07 112 ARG A CA 1
ATOM 849 C C . ARG A 1 112 ? 14.574 -16.355 27.296 1.00 28.36 112 ARG A C 1
ATOM 850 O O . ARG A 1 112 ? 15.746 -16.183 27.644 1.00 25.61 112 ARG A O 1
ATOM 858 N N . ALA A 1 113 ? 13.554 -15.802 27.951 1.00 29.13 113 ALA A N 1
ATOM 859 C CA . ALA A 1 113 ? 13.739 -14.895 29.086 1.00 25.84 113 ALA A CA 1
ATOM 860 C C . ALA A 1 113 ? 13.889 -15.724 30.357 1.00 34.69 113 ALA A C 1
ATOM 861 O O . ALA A 1 113 ? 12.918 -16.010 31.064 1.00 25.94 113 ALA A O 1
ATOM 863 N N . THR A 1 114 ? 15.143 -16.075 30.658 1.00 27.59 114 THR A N 1
ATOM 864 C CA . THR A 1 114 ? 15.475 -17.022 31.721 1.00 29.59 114 THR A CA 1
ATOM 865 C C . THR A 1 114 ? 14.756 -16.703 33.028 1.00 28.77 114 THR A C 1
ATOM 866 O O . THR A 1 114 ? 14.088 -17.563 33.617 1.00 23.64 114 THR A O 1
ATOM 870 N N . SER A 1 115 ? 14.893 -15.465 33.500 1.00 28.34 115 SER A N 1
ATOM 871 C CA . SER A 1 115 ? 14.326 -15.110 34.795 1.00 26.25 115 SER A CA 1
ATOM 872 C C . SER A 1 115 ? 12.813 -15.290 34.805 1.00 20.28 115 SER A C 1
ATOM 873 O O . SER A 1 115 ? 12.252 -15.849 35.755 1.00 21.28 115 SER A O 1
ATOM 876 N N . LEU A 1 116 ? 12.139 -14.839 33.745 1.00 25.14 116 LEU A N 1
ATOM 877 C CA . LEU A 1 116 ? 10.691 -14.997 33.678 1.00 27.86 116 LEU A CA 1
ATOM 878 C C . LEU A 1 116 ? 10.300 -16.458 33.522 1.00 29.76 116 LEU A C 1
ATOM 879 O O . LEU A 1 116 ? 9.282 -16.890 34.072 1.00 21.20 116 LEU A O 1
ATOM 884 N N . ARG A 1 117 ? 11.085 -17.229 32.765 1.00 31.33 117 ARG A N 1
ATOM 885 C CA . ARG A 1 117 ? 10.860 -18.668 32.669 1.00 31.62 117 ARG A CA 1
ATOM 886 C C . ARG A 1 117 ? 10.816 -19.302 34.055 1.00 24.66 117 ARG A C 1
ATOM 887 O O . ARG A 1 117 ? 9.829 -19.953 34.432 1.00 27.66 117 ARG A O 1
ATOM 895 N N . ASN A 1 118 ? 11.871 -19.086 34.844 1.00 21.62 118 ASN A N 1
ATOM 896 C CA . ASN A 1 118 ? 11.939 -19.718 36.156 1.00 26.10 118 ASN A CA 1
ATOM 897 C C . ASN A 1 118 ? 10.900 -19.150 37.114 1.00 23.35 118 ASN A C 1
ATOM 898 O O . ASN A 1 118 ? 10.375 -19.886 37.957 1.00 23.78 118 ASN A O 1
ATOM 903 N N . PHE A 1 119 ? 10.578 -17.858 36.998 1.00 25.47 119 PHE A N 1
ATOM 904 C CA . PHE A 1 119 ? 9.553 -17.276 37.860 1.00 19.06 119 PHE A CA 1
ATOM 905 C C . PHE A 1 119 ? 8.186 -17.874 37.565 1.00 23.37 119 PHE A C 1
ATOM 906 O O . PHE A 1 119 ? 7.401 -18.129 38.484 1.00 21.30 119 PHE A O 1
ATOM 914 N N . ILE A 1 120 ? 7.884 -18.100 36.286 1.00 25.13 120 ILE A N 1
ATOM 915 C CA . ILE A 1 120 ? 6.588 -18.655 35.915 1.00 19.99 120 ILE A CA 1
ATOM 916 C C . ILE A 1 120 ? 6.487 -20.113 36.342 1.00 28.42 120 ILE A C 1
ATOM 917 O O . ILE A 1 120 ? 5.446 -20.553 36.849 1.00 21.91 120 ILE A O 1
ATOM 922 N N . LYS A 1 121 ? 7.561 -20.887 36.154 1.00 22.03 121 LYS A N 1
ATOM 923 C CA . LYS A 1 121 ? 7.567 -22.245 36.694 1.00 27.24 121 LYS A CA 1
ATOM 924 C C . LYS A 1 121 ? 7.386 -22.237 38.210 1.00 26.26 121 LYS A C 1
ATOM 925 O O . LYS A 1 121 ? 6.644 -23.062 38.759 1.00 31.30 121 LYS A O 1
ATOM 939 N N . ALA A 1 123 ? 5.827 -20.011 40.023 1.00 23.36 123 ALA A N 1
ATOM 940 C CA . ALA A 1 123 ? 4.436 -19.709 40.338 1.00 20.16 123 ALA A CA 1
ATOM 941 C C . ALA A 1 123 ? 3.536 -20.910 40.075 1.00 2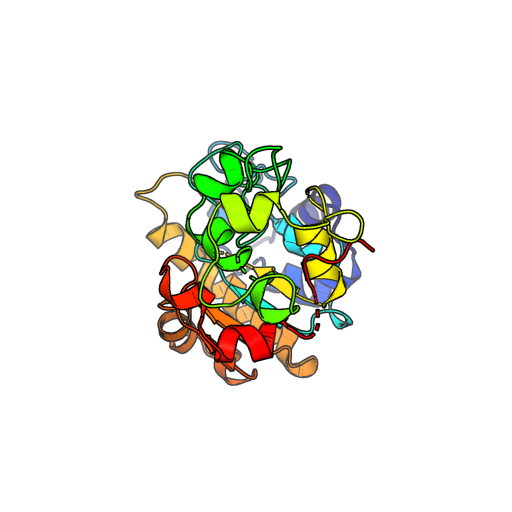6.26 123 ALA A C 1
ATOM 942 O O . ALA A 1 123 ? 2.597 -21.168 40.838 1.00 21.19 123 ALA A O 1
ATOM 944 N N . LEU A 1 124 ? 3.811 -21.662 39.004 1.00 20.94 124 LEU A N 1
ATOM 945 C CA . LEU A 1 124 ? 3.051 -22.880 38.746 1.00 30.90 124 LEU A CA 1
ATOM 946 C C . LEU A 1 124 ? 3.237 -23.904 39.858 1.00 30.20 124 LEU A C 1
ATOM 947 O O . LEU A 1 124 ? 2.305 -24.653 40.171 1.00 30.92 124 LEU A O 1
ATOM 952 N N . VAL A 1 125 ? 4.425 -23.961 40.463 1.00 28.30 125 VAL A N 1
ATOM 953 C CA . VAL A 1 125 ? 4.631 -24.874 41.585 1.00 31.23 125 VAL A CA 1
ATOM 954 C C . VAL A 1 125 ? 3.897 -24.373 42.823 1.00 30.84 125 VAL A C 1
ATOM 955 O O . VAL A 1 125 ? 3.178 -25.128 43.488 1.00 27.80 125 VAL A O 1
ATOM 959 N N . ALA A 1 126 ? 4.069 -23.088 43.149 1.00 26.89 126 ALA A N 1
ATOM 960 C CA . ALA A 1 126 ? 3.548 -22.552 44.402 1.00 22.65 126 ALA A CA 1
ATOM 961 C C . ALA A 1 126 ? 2.029 -22.597 44.455 1.00 25.22 126 ALA A C 1
ATOM 962 O O . ALA A 1 126 ? 1.447 -22.658 45.544 1.00 30.67 126 ALA A O 1
ATOM 964 N N . ARG A 1 127 ? 1.370 -22.560 43.303 1.00 27.04 127 ARG A N 1
ATOM 965 C CA . ARG A 1 127 ? -0.084 -22.579 43.255 1.00 27.87 127 ARG A CA 1
ATOM 966 C C . ARG A 1 127 ? -0.654 -23.991 43.199 1.00 35.54 127 ARG A C 1
ATOM 967 O O . ARG A 1 127 ? -1.877 -24.147 43.138 1.00 31.34 127 ARG A O 1
ATOM 975 N N . GLY A 1 128 ? 0.195 -25.016 43.230 1.00 34.33 128 GLY A N 1
ATOM 976 C CA . GLY A 1 128 ? -0.273 -26.387 43.242 1.00 38.79 128 GLY A CA 1
ATOM 977 C C . GLY A 1 128 ? -0.664 -26.956 41.897 1.00 43.62 128 GLY A C 1
ATOM 978 O O . GLY A 1 128 ? -1.460 -27.900 41.850 1.00 40.43 128 GLY A O 1
ATOM 979 N N . SER A 1 129 ? -0.142 -26.409 40.801 1.00 30.86 129 SER A N 1
ATOM 980 C CA . SER A 1 129 ? -0.397 -26.961 39.476 1.00 32.39 129 SER A CA 1
ATOM 981 C C . SER A 1 129 ? 0.656 -27.993 39.088 1.00 36.09 129 SER A C 1
ATOM 982 O O . SER A 1 129 ? 0.323 -29.065 38.575 1.00 39.01 129 SER A O 1
ATOM 985 N N . LEU A 1 130 ? 1.926 -27.685 39.330 1.00 35.65 130 LEU A N 1
ATOM 986 C CA . LEU A 1 130 ? 3.032 -28.566 38.993 1.00 37.62 130 LEU A CA 1
ATOM 987 C C . LEU A 1 130 ? 3.579 -29.226 40.248 1.00 41.50 130 LEU A C 1
ATOM 988 O O . LEU A 1 130 ? 3.589 -28.623 41.326 1.00 39.92 130 LEU A O 1
ATOM 993 N N . ASP A 1 131 ? 4.036 -30.461 40.100 1.00 37.93 131 ASP A N 1
ATOM 994 C CA . ASP A 1 131 ? 4.904 -31.040 41.109 1.00 37.99 131 ASP A CA 1
ATOM 995 C C . ASP A 1 131 ? 6.223 -30.274 41.099 1.00 37.67 131 ASP A C 1
ATOM 996 O O . ASP A 1 131 ? 6.777 -30.023 40.020 1.00 36.94 131 ASP A O 1
ATOM 1001 N N . PRO A 1 132 ? 6.743 -29.867 42.259 1.00 33.39 132 PRO A N 1
ATOM 1002 C CA . PRO A 1 132 ? 8.024 -29.141 42.270 1.00 35.72 132 PRO A CA 1
ATOM 1003 C C . PRO A 1 132 ? 9.176 -29.927 41.665 1.00 41.09 132 PRO A C 1
ATOM 1004 O O . PRO A 1 132 ? 10.168 -29.319 41.246 1.00 34.89 132 PRO A O 1
ATOM 1008 N N . ARG A 1 133 ? 9.069 -31.254 41.590 1.00 32.68 133 ARG A N 1
ATOM 1009 C CA . ARG A 1 133 ? 10.141 -32.079 41.048 1.00 44.53 133 ARG A CA 1
ATOM 1010 C C . ARG A 1 133 ? 10.149 -32.114 39.527 1.00 41.41 133 ARG A C 1
ATOM 1011 O O . ARG A 1 133 ? 11.187 -32.428 38.934 1.00 45.13 133 ARG A O 1
ATOM 1019 N N . ASP A 1 134 ? 9.021 -31.816 38.884 1.00 36.39 134 ASP A N 1
ATOM 1020 C CA . ASP A 1 134 ? 8.892 -31.901 37.431 1.00 32.40 134 ASP A CA 1
ATOM 1021 C C . ASP A 1 134 ? 8.247 -30.613 36.929 1.00 34.32 134 ASP A C 1
ATOM 1022 O O . ASP A 1 134 ? 7.021 -30.470 36.956 1.00 31.86 134 ASP A O 1
ATOM 1027 N N . THR A 1 135 ? 9.081 -29.676 36.481 1.00 36.91 135 THR A N 1
ATOM 1028 C CA . THR A 1 135 ? 8.628 -28.459 35.821 1.00 38.22 135 THR A CA 1
ATOM 1029 C C . THR A 1 135 ? 8.977 -28.478 34.336 1.00 35.62 135 THR A C 1
ATOM 1030 O O . THR A 1 135 ? 9.267 -27.439 33.741 1.00 36.30 135 THR A O 1
ATOM 1034 N N . SER A 1 136 ? 8.953 -29.664 33.733 1.00 39.26 136 SER A N 1
ATOM 1035 C CA . SER A 1 136 ? 9.331 -29.838 32.341 1.00 36.47 136 SER A CA 1
ATOM 1036 C C . SER A 1 136 ? 8.263 -29.266 31.413 1.00 36.43 136 SER A C 1
ATOM 1037 O O . SER A 1 136 ? 7.117 -29.025 31.803 1.00 38.70 136 SER A O 1
ATOM 1040 N N . GLN A 1 137 ? 8.659 -29.058 30.153 1.00 34.18 137 GLN A N 1
ATOM 1041 C CA . GLN A 1 137 ? 7.713 -28.610 29.136 1.00 37.79 137 GLN A CA 1
ATOM 1042 C C . GLN A 1 137 ? 6.582 -29.610 28.935 1.00 42.97 137 GLN A C 1
ATOM 1043 O O . GLN A 1 137 ? 5.473 -29.221 28.551 1.00 38.29 137 GLN A O 1
ATOM 1049 N N . GLU A 1 138 ? 6.843 -30.899 29.171 1.00 38.61 138 GLU A N 1
ATOM 1050 C CA . GLU A 1 138 ? 5.799 -31.909 29.019 1.00 40.68 138 GLU A CA 1
ATOM 1051 C C . GLU A 1 138 ? 4.760 -31.790 30.127 1.00 34.49 138 GLU A C 1
ATOM 1052 O O . GLU A 1 138 ? 3.549 -31.778 29.865 1.00 37.40 138 GLU A O 1
ATOM 1054 N N . ALA A 1 139 ? 5.220 -31.705 31.378 1.00 35.17 139 ALA A N 1
ATOM 1055 C CA . ALA A 1 139 ? 4.306 -31.487 32.491 1.00 37.27 139 ALA A CA 1
ATOM 1056 C C . ALA A 1 139 ? 3.511 -30.203 32.303 1.00 40.35 139 ALA A C 1
ATOM 1057 O O . ALA A 1 139 ? 2.306 -30.167 32.572 1.00 42.38 139 ALA A O 1
ATOM 1059 N N . ILE A 1 140 ? 4.164 -29.142 31.825 1.00 39.21 140 ILE A N 1
ATOM 1060 C CA . ILE A 1 140 ? 3.475 -27.869 31.634 1.00 34.46 140 ILE A CA 1
ATOM 1061 C C . ILE A 1 140 ? 2.434 -27.981 30.529 1.00 38.29 140 ILE A C 1
ATOM 1062 O O . ILE A 1 140 ? 1.316 -27.469 30.658 1.00 28.71 140 ILE A O 1
ATOM 1067 N N . ALA A 1 141 ? 2.776 -28.659 29.431 1.00 37.67 141 ALA A N 1
ATOM 1068 C CA . ALA A 1 141 ? 1.809 -28.849 28.355 1.00 41.96 141 ALA A CA 1
ATOM 1069 C C . ALA A 1 141 ? 0.608 -29.654 28.833 1.00 34.34 141 ALA A C 1
ATOM 1070 O O . ALA A 1 141 ? -0.531 -29.386 28.430 1.00 35.15 141 ALA A O 1
ATOM 1072 N N . ALA A 1 142 ? 0.839 -30.634 29.708 1.00 42.02 142 ALA A N 1
ATOM 1073 C CA . ALA A 1 142 ? -0.259 -31.425 30.247 1.00 35.57 142 ALA A CA 1
ATOM 1074 C C . ALA A 1 142 ? -1.178 -30.630 31.168 1.00 39.55 142 ALA A C 1
ATOM 1075 O O . ALA A 1 142 ? -2.257 -31.127 31.509 1.00 35.69 142 ALA A O 1
ATOM 1077 N N . LEU A 1 143 ? -0.791 -29.421 31.575 1.00 42.56 143 LEU A N 1
ATOM 1078 C CA . LEU A 1 143 ? -1.613 -28.646 32.498 1.00 32.06 143 LEU A CA 1
ATOM 1079 C C . LEU A 1 143 ? -2.895 -28.142 31.849 1.00 38.79 143 LEU A C 1
ATOM 1080 O O . LEU A 1 143 ? -2.895 -27.674 30.706 1.00 35.39 143 LEU A O 1
ATOM 1085 N N . ASP A 1 144 ? -3.987 -28.238 32.603 1.00 37.55 144 ASP A N 1
ATOM 1086 C CA . ASP A 1 144 ? -5.225 -27.528 32.308 1.00 39.41 144 ASP A CA 1
ATOM 1087 C C . ASP A 1 144 ? -4.997 -26.051 32.610 1.00 37.55 144 ASP A C 1
ATOM 1088 O O . ASP A 1 144 ? -4.844 -25.665 33.773 1.00 36.78 144 ASP A O 1
ATOM 1093 N N . LYS A 1 145 ? -4.970 -25.223 31.568 1.00 25.29 145 LYS A N 1
ATOM 1094 C CA . LYS A 1 145 ? -4.648 -23.808 31.703 1.00 33.13 145 LYS A CA 1
ATOM 1095 C C . LYS A 1 145 ? -5.865 -22.912 31.504 1.00 42.21 145 LYS A C 1
ATOM 1096 O O . LYS A 1 145 ? -5.709 -21.713 31.251 1.00 38.74 145 LYS A O 1
ATOM 1102 N N . THR A 1 146 ? -7.074 -23.467 31.617 1.00 38.24 146 THR A N 1
ATOM 1103 C CA . THR A 1 146 ? -8.270 -22.679 31.338 1.00 35.18 146 THR A CA 1
ATOM 1104 C C . THR A 1 146 ? -8.476 -21.564 32.357 1.00 36.32 146 THR A C 1
ATOM 1105 O O . THR A 1 146 ? -9.108 -20.550 32.039 1.00 38.77 146 THR A O 1
ATOM 1109 N N . LEU A 1 147 ? -7.958 -21.725 33.574 1.00 32.37 147 LEU A N 1
ATOM 1110 C CA . LEU A 1 147 ? -8.082 -20.694 34.597 1.00 30.53 147 LEU A CA 1
ATOM 1111 C C . LEU A 1 147 ? -6.889 -19.750 34.644 1.00 30.49 147 LEU A C 1
ATOM 1112 O O . LEU A 1 147 ? -6.964 -18.716 35.318 1.00 28.12 147 LEU A O 1
ATOM 1117 N N . LEU A 1 148 ? -5.803 -20.074 33.955 1.00 25.27 148 LEU A N 1
ATOM 1118 C CA . LEU A 1 148 ? -4.566 -19.321 34.080 1.00 26.29 148 LEU A CA 1
ATOM 1119 C C . LEU A 1 148 ? -4.486 -18.213 33.036 1.00 28.28 148 LEU A C 1
ATOM 1120 O O . LEU A 1 148 ? -5.170 -18.239 32.011 1.00 27.72 148 LEU A O 1
ATOM 1125 N N . VAL A 1 149 ? -3.628 -17.227 33.316 1.00 25.81 149 VAL A N 1
ATOM 1126 C CA . VAL A 1 149 ? -3.394 -16.161 32.352 1.00 24.38 149 VAL A CA 1
ATOM 1127 C C . VAL A 1 149 ? -2.876 -16.754 31.045 1.00 25.88 149 VAL A C 1
ATOM 1128 O O . VAL A 1 149 ? -2.318 -17.859 31.000 1.00 28.88 149 VAL A O 1
ATOM 1132 N N . SER A 1 150 ? -3.073 -16.006 29.963 1.00 28.53 150 SER A N 1
ATOM 1133 C CA . SER A 1 150 ? -2.529 -16.371 28.666 1.00 26.49 150 SER A CA 1
ATOM 1134 C C . SER A 1 150 ? -1.559 -15.343 28.106 1.00 28.24 150 SER A C 1
ATOM 1135 O O . SER A 1 150 ? -0.871 -15.643 27.126 1.00 34.01 150 SER A O 1
ATOM 1138 N N . GLN A 1 151 ? -1.475 -14.153 28.698 1.00 24.00 151 GLN A N 1
ATOM 1139 C CA . GLN A 1 151 ? -0.692 -13.056 28.151 1.00 31.13 151 GLN A CA 1
ATOM 1140 C C . GLN A 1 151 ? 0.190 -12.451 29.237 1.00 31.54 151 GLN A C 1
ATOM 1141 O O . GLN A 1 151 ? -0.213 -12.350 30.398 1.00 30.89 151 GLN A O 1
ATOM 1155 N N . ARG A 1 153 ? 0.943 -9.425 29.434 1.00 24.74 153 ARG A N 1
ATOM 1156 C CA . ARG A 1 153 ? 0.196 -8.253 29.879 1.00 29.26 153 ARG A CA 1
ATOM 1157 C C . ARG A 1 153 ? -0.620 -8.566 31.127 1.00 26.11 153 ARG A C 1
ATOM 1158 O O . ARG A 1 153 ? -0.671 -7.760 32.064 1.00 25.96 153 ARG A O 1
ATOM 1166 N N . GLU A 1 154 ? -1.254 -9.742 31.160 1.00 25.92 154 GLU A N 1
ATOM 1167 C CA . GLU A 1 154 ? -2.103 -10.110 32.290 1.00 25.72 154 GLU A CA 1
ATOM 1168 C C . GLU A 1 154 ? -1.287 -10.467 33.526 1.00 25.85 154 GLU A C 1
ATOM 1169 O O . GLU A 1 154 ? -1.763 -10.279 34.651 1.00 25.86 154 GLU A O 1
ATOM 1175 N N . LEU A 1 155 ? -0.076 -11.002 33.345 1.00 26.96 155 LEU A N 1
ATOM 1176 C CA . LEU A 1 155 ? 0.809 -11.217 34.486 1.00 20.21 155 LEU A CA 1
ATOM 1177 C C . LEU A 1 155 ? 1.243 -9.889 35.095 1.00 27.17 155 LEU A C 1
ATOM 1178 O O . LEU A 1 155 ? 1.261 -9.736 36.323 1.00 21.99 155 LEU A O 1
ATOM 1183 N N . ARG A 1 156 ? 1.597 -8.918 34.250 1.00 24.78 156 ARG A N 1
ATOM 1184 C CA . ARG A 1 156 ? 1.862 -7.563 34.729 1.00 24.44 156 ARG A CA 1
ATOM 1185 C C . ARG A 1 156 ? 0.660 -7.001 35.486 1.00 28.70 156 ARG A C 1
ATOM 1186 O O . ARG A 1 156 ? 0.792 -6.489 36.609 1.00 23.70 156 ARG A O 1
ATOM 1194 N N . GLU A 1 157 ? -0.527 -7.102 34.882 1.00 20.37 157 GLU A N 1
ATOM 1195 C CA . GLU A 1 157 ? -1.744 -6.610 35.520 1.00 33.24 157 GLU A CA 1
ATOM 1196 C C . GLU A 1 157 ? -1.984 -7.289 36.861 1.00 28.84 157 GLU A C 1
ATOM 1197 O O . GLU A 1 157 ? -2.473 -6.659 37.803 1.00 32.51 157 GLU A O 1
ATOM 1203 N N . ASN A 1 158 ? -1.649 -8.577 36.967 1.00 23.27 158 ASN A N 1
ATOM 1204 C CA . ASN A 1 158 ? -1.826 -9.282 38.232 1.00 23.66 158 ASN A CA 1
ATOM 1205 C C . ASN A 1 158 ? -0.798 -8.844 39.268 1.00 27.30 158 ASN A C 1
ATOM 1206 O O . ASN A 1 158 ? -1.112 -8.799 40.463 1.00 24.20 158 ASN A O 1
ATOM 1211 N N . PHE A 1 159 ? 0.433 -8.544 38.842 1.00 26.08 159 PHE A N 1
ATOM 1212 C CA . PHE A 1 159 ? 1.375 -7.879 39.737 1.00 23.21 159 PHE A CA 1
ATOM 1213 C C . PHE A 1 159 ? 0.756 -6.619 40.321 1.00 27.69 159 PHE A C 1
ATOM 1214 O O . PHE A 1 159 ? 0.816 -6.381 41.533 1.00 22.05 159 PHE A O 1
ATOM 1222 N N . GLU A 1 160 ? 0.152 -5.794 39.460 1.00 23.53 160 GLU A N 1
ATOM 1223 C CA . GLU A 1 160 ? -0.416 -4.540 39.945 1.00 29.54 160 GLU A CA 1
ATOM 1224 C C . GLU A 1 160 ? -1.640 -4.770 40.828 1.00 25.81 160 GLU A C 1
ATOM 1225 O O . GLU A 1 160 ? -1.849 -4.027 41.794 1.00 31.38 160 GLU A O 1
ATOM 1231 N N . ARG A 1 161 ? -2.448 -5.792 40.527 1.00 23.42 161 ARG A N 1
ATOM 1232 C CA . ARG A 1 161 ? -3.569 -6.133 41.399 1.00 30.43 161 ARG A CA 1
ATOM 1233 C C . ARG A 1 161 ? -3.095 -6.473 42.802 1.00 31.19 161 ARG A C 1
ATOM 1234 O O . ARG A 1 161 ? -3.784 -6.168 43.783 1.00 25.09 161 ARG A O 1
ATOM 1242 N N . SER A 1 162 ? -1.928 -7.102 42.915 1.00 26.83 162 SER A N 1
ATOM 1243 C CA . SER A 1 162 ? -1.340 -7.439 44.200 1.00 23.62 162 SER A CA 1
ATOM 1244 C C . SER A 1 162 ? -0.565 -6.280 44.813 1.00 26.34 162 SER A C 1
ATOM 1245 O O . SER A 1 162 ? 0.086 -6.467 45.845 1.00 28.11 162 SER A O 1
ATOM 1248 N N . GLY A 1 163 ? -0.624 -5.095 44.210 1.00 26.03 163 GLY A N 1
ATOM 1249 C CA . GLY A 1 163 ? -0.011 -3.920 44.800 1.00 24.61 163 GLY A CA 1
ATOM 1250 C C . GLY A 1 163 ? 1.485 -3.832 44.622 1.00 23.88 163 GLY A C 1
ATOM 1251 O O . GLY A 1 163 ? 2.171 -3.229 45.455 1.00 21.62 163 GLY A O 1
ATOM 1252 N N . VAL A 1 164 ? 2.018 -4.408 43.552 1.00 18.52 164 VAL A N 1
ATOM 1253 C CA . VAL A 1 164 ? 3.456 -4.462 43.327 1.00 19.35 164 VAL A CA 1
ATOM 1254 C C . VAL A 1 164 ? 3.839 -3.358 42.355 1.00 20.69 164 VAL A C 1
ATOM 1255 O O . VAL A 1 164 ? 3.385 -3.342 41.205 1.00 18.36 164 VAL A O 1
ATOM 1259 N N . LEU A 1 165 ? 4.663 -2.428 42.827 1.00 23.47 165 LEU A N 1
ATOM 1260 C CA . LEU A 1 165 ? 5.282 -1.418 41.980 1.00 22.97 165 LEU A CA 1
ATOM 1261 C C . LEU A 1 165 ? 6.559 -2.003 41.392 1.00 28.73 165 LEU A C 1
ATOM 1262 O O . LEU A 1 165 ? 7.511 -2.291 42.128 1.00 23.97 165 LEU A O 1
ATOM 1267 N N . LEU A 1 166 ? 6.568 -2.197 40.073 1.00 21.93 166 LEU A N 1
ATOM 1268 C CA . LEU A 1 166 ? 7.697 -2.811 39.375 1.00 23.75 166 LEU A CA 1
ATOM 1269 C C . LEU A 1 166 ? 8.690 -1.714 39.013 1.00 23.18 16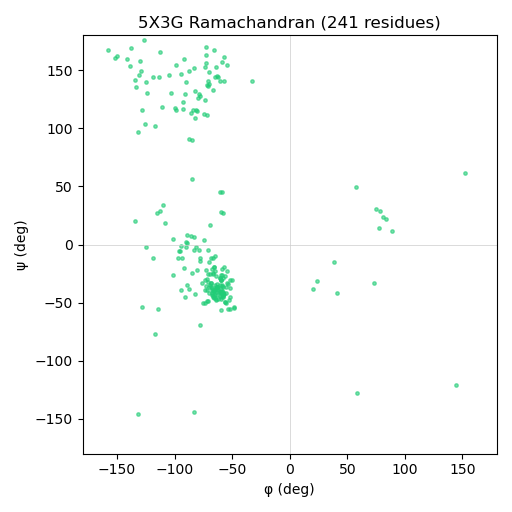6 LEU A C 1
ATOM 1270 O O . LEU A 1 166 ? 8.626 -1.116 37.938 1.00 19.39 166 LEU A O 1
ATOM 1275 N N . LEU A 1 167 ? 9.640 -1.466 39.912 1.00 24.66 167 LEU A N 1
ATOM 1276 C CA . LEU A 1 167 ? 10.476 -0.272 39.868 1.00 18.34 167 LEU A CA 1
ATOM 1277 C C . LEU A 1 167 ? 11.916 -0.637 39.523 1.00 22.63 167 LEU A C 1
ATOM 1278 O O . LEU A 1 167 ? 12.571 -1.366 40.273 1.00 19.09 167 LEU A O 1
ATOM 1283 N N . ASN A 1 168 ? 12.404 -0.121 38.397 1.00 26.15 168 ASN A N 1
ATOM 1284 C CA . ASN A 1 168 ? 13.810 -0.232 38.027 1.00 23.87 168 ASN A CA 1
ATOM 1285 C C . ASN A 1 168 ? 14.621 0.867 38.707 1.00 23.74 168 ASN A C 1
ATOM 1286 O O . ASN A 1 168 ? 14.119 1.966 38.958 1.00 25.25 168 ASN A O 1
ATOM 1299 N N . ALA A 1 170 ? 17.183 2.530 37.525 1.00 19.81 170 ALA A N 1
ATOM 1300 C CA . ALA A 1 170 ? 17.159 3.593 36.532 1.00 26.37 170 ALA A CA 1
ATOM 1301 C C . ALA A 1 170 ? 16.021 3.314 35.561 1.00 26.10 170 ALA A C 1
ATOM 1302 O O . ALA A 1 170 ? 15.784 2.162 35.189 1.00 28.37 170 ALA A O 1
ATOM 1304 N N . LEU A 1 171 ? 15.315 4.365 35.151 1.00 26.69 171 LEU A N 1
ATOM 1305 C CA . LEU A 1 171 ? 14.122 4.210 34.328 1.00 27.66 171 LEU A CA 1
ATOM 1306 C C . LEU A 1 171 ? 14.406 4.229 32.831 1.00 24.75 171 LEU A C 1
ATOM 1307 O O . LEU A 1 171 ? 13.470 4.064 32.041 1.00 22.92 171 LEU A O 1
ATOM 1312 N N . LEU A 1 172 ? 15.656 4.422 32.413 1.00 25.07 172 LEU A N 1
ATOM 1313 C CA . LEU A 1 172 ? 15.963 4.450 30.991 1.00 27.18 172 LEU A CA 1
ATOM 1314 C C . LEU A 1 172 ? 17.290 3.753 30.733 1.00 24.81 172 LEU A C 1
ATOM 1315 O O . LEU A 1 172 ? 18.128 3.610 31.625 1.00 31.60 172 LEU A O 1
ATOM 1320 N N . PHE A 1 173 ? 17.468 3.336 29.480 1.00 29.41 173 PHE A N 1
ATOM 1321 C CA . PHE A 1 173 ? 18.641 2.603 29.023 1.00 29.19 173 PHE A CA 1
ATOM 1322 C C . PHE A 1 173 ? 19.121 3.227 27.722 1.00 28.21 173 PHE A C 1
ATOM 1323 O O . PHE A 1 173 ? 18.309 3.511 26.837 1.00 30.37 173 PHE A O 1
ATOM 1331 N N . THR A 1 174 ? 20.432 3.433 27.602 1.00 30.46 174 THR A N 1
ATOM 1332 C CA . THR A 1 174 ? 21.033 3.912 26.362 1.00 35.60 174 THR A CA 1
ATOM 1333 C C . THR A 1 174 ? 21.947 2.865 25.740 1.00 36.86 174 THR A C 1
ATOM 1334 O O . THR A 1 174 ? 21.770 2.492 24.576 1.00 43.38 174 THR A O 1
ATOM 1338 N N . SER A 1 175 ? 22.931 2.378 26.493 1.00 36.66 175 SER A N 1
ATOM 1339 C CA . SER A 1 175 ? 23.774 1.279 26.051 1.00 40.72 175 SER A CA 1
ATOM 1340 C C . SER A 1 175 ? 24.225 0.503 27.277 1.00 38.49 175 SER A C 1
ATOM 1341 O O . SER A 1 175 ? 24.147 0.993 28.407 1.00 40.27 175 SER A O 1
ATOM 1344 N N . LYS A 1 176 ? 24.691 -0.726 27.038 1.00 47.48 176 LYS A N 1
ATOM 1345 C CA . LYS A 1 176 ? 25.230 -1.548 28.117 1.00 39.47 176 LYS A CA 1
ATOM 1346 C C . LYS A 1 176 ? 26.310 -0.809 28.889 1.00 45.35 176 LYS A C 1
ATOM 1347 O O . LYS A 1 176 ? 26.446 -0.986 30.105 1.00 40.77 176 LYS A O 1
ATOM 1353 N N . GLU A 1 177 ? 27.076 0.032 28.196 1.00 53.33 177 GLU A N 1
ATOM 1354 C CA . GLU A 1 177 ? 28.231 0.680 28.800 1.00 53.88 177 GLU A CA 1
ATOM 1355 C C . GLU A 1 177 ? 27.808 1.751 29.796 1.00 52.20 177 GLU A C 1
ATOM 1356 O O . GLU A 1 177 ? 28.425 1.902 30.857 1.00 59.15 177 GLU A O 1
ATOM 1362 N N . GLU A 1 178 ? 26.757 2.498 29.474 1.00 45.24 178 GLU A N 1
ATOM 1363 C CA . GLU A 1 178 ? 26.356 3.667 30.241 1.00 49.15 178 GLU A CA 1
ATOM 1364 C C . GLU A 1 178 ? 25.380 3.342 31.365 1.00 49.30 178 GLU A C 1
ATOM 1365 O O . GLU A 1 178 ? 24.870 4.266 32.007 1.00 43.20 178 GLU A O 1
ATOM 1371 N N . SER A 1 179 ? 25.134 2.057 31.639 1.00 48.72 179 SER A N 1
ATOM 1372 C CA . SER A 1 179 ? 24.110 1.683 32.611 1.00 43.63 179 SER A CA 1
ATOM 1373 C C . SER A 1 179 ? 24.496 2.091 34.028 1.00 44.78 179 SER A C 1
ATOM 1374 O O . SER A 1 179 ? 23.659 2.604 34.781 1.00 42.26 179 SER A O 1
ATOM 1377 N N . ARG A 1 180 ? 25.754 1.860 34.417 1.00 50.22 180 ARG A N 1
ATOM 1378 C CA . ARG A 1 180 ? 26.195 2.253 35.753 1.00 40.78 180 ARG A CA 1
ATOM 1379 C C . ARG A 1 180 ? 26.009 3.749 35.974 1.00 42.19 180 ARG A C 1
ATOM 1380 O O . ARG A 1 180 ? 25.510 4.177 37.026 1.00 45.99 180 ARG A O 1
ATOM 1382 N N . ARG A 1 181 ? 26.390 4.560 34.982 1.00 36.73 181 ARG A N 1
ATOM 1383 C CA . ARG A 1 181 ? 26.215 6.004 35.087 1.00 38.86 181 ARG A CA 1
ATOM 1384 C C . ARG A 1 181 ? 24.746 6.377 35.245 1.00 38.65 181 ARG A C 1
ATOM 1385 O O . ARG A 1 181 ? 24.410 7.273 36.028 1.00 37.65 181 ARG A O 1
ATOM 1387 N N . HIS A 1 182 ? 23.857 5.703 34.511 1.00 31.51 182 HIS A N 1
ATOM 1388 C CA . HIS A 1 182 ? 22.435 6.016 34.613 1.00 31.58 182 HIS A CA 1
ATOM 1389 C C . HIS A 1 182 ? 21.883 5.654 35.986 1.00 33.73 182 HIS A C 1
ATOM 1390 O O . HIS A 1 182 ? 21.146 6.442 36.590 1.00 34.10 182 HIS A O 1
ATOM 1397 N N . ILE A 1 183 ? 22.230 4.470 36.497 1.00 31.17 183 ILE A N 1
ATOM 1398 C CA . ILE A 1 183 ? 21.785 4.074 37.832 1.00 33.16 183 ILE A CA 1
ATOM 1399 C C . ILE A 1 183 ? 22.259 5.085 38.870 1.00 32.26 183 ILE A C 1
ATOM 1400 O O . ILE A 1 183 ? 21.502 5.486 39.768 1.00 33.04 183 ILE A O 1
ATOM 1405 N N . ARG A 1 184 ? 23.511 5.532 38.747 1.00 41.05 184 ARG A N 1
ATOM 1406 C CA . ARG A 1 184 ? 24.019 6.550 39.661 1.00 42.41 184 ARG A CA 1
ATOM 1407 C C . ARG A 1 184 ? 23.235 7.850 39.524 1.00 36.29 184 ARG A C 1
ATOM 1408 O O . ARG A 1 184 ? 22.941 8.515 40.525 1.00 35.35 184 ARG A O 1
ATOM 1416 N N . ALA A 1 185 ? 22.860 8.214 38.294 1.00 32.01 185 ALA A N 1
ATOM 1417 C CA . ALA A 1 185 ? 22.099 9.441 38.083 1.00 35.10 185 ALA A CA 1
ATOM 1418 C C . ALA A 1 185 ? 20.681 9.338 38.637 1.00 41.51 185 ALA A C 1
ATOM 1419 O O . ALA A 1 185 ? 20.074 10.361 38.971 1.00 39.37 185 ALA A O 1
ATOM 1421 N N . TRP A 1 186 ? 20.135 8.127 38.739 1.00 32.99 186 TRP A N 1
ATOM 1422 C CA . TRP A 1 186 ? 18.777 7.922 39.230 1.00 28.60 186 TRP A CA 1
ATOM 1423 C C . TRP A 1 186 ? 18.720 7.584 40.713 1.00 31.41 186 TRP A C 1
ATOM 1424 O O . TRP A 1 186 ? 17.618 7.487 41.271 1.00 29.81 186 TRP A O 1
ATOM 1435 N N . ARG A 1 187 ? 19.872 7.401 41.361 1.00 33.04 187 ARG A N 1
ATOM 1436 C CA . ARG A 1 187 ? 19.876 6.992 42.762 1.00 34.42 187 ARG A CA 1
ATOM 1437 C C . ARG A 1 187 ? 19.159 8.008 43.649 1.00 30.20 187 ARG A C 1
ATOM 1438 O O . ARG A 1 187 ? 18.414 7.632 44.560 1.00 31.24 187 ARG A O 1
ATOM 1446 N N . ALA A 1 188 ? 19.368 9.304 43.398 1.00 31.49 188 ALA A N 1
ATOM 1447 C CA . ALA A 1 188 ? 18.663 10.325 44.171 1.00 32.64 188 ALA A CA 1
ATOM 1448 C C . ALA A 1 188 ? 17.157 10.262 43.945 1.00 34.83 188 ALA A C 1
ATOM 1449 O O . ALA A 1 188 ? 16.376 10.500 44.879 1.00 23.73 188 ALA A O 1
ATOM 1451 N N . PHE A 1 189 ? 16.738 9.950 42.716 1.00 30.82 189 PHE A N 1
ATOM 1452 C CA . PHE A 1 189 ? 15.323 9.740 42.434 1.00 31.35 189 PHE A CA 1
ATOM 1453 C C . PHE A 1 189 ? 14.768 8.594 43.271 1.00 30.97 189 PHE A C 1
ATOM 1454 O O . PHE A 1 189 ? 13.696 8.714 43.878 1.00 31.10 189 PHE A O 1
ATOM 1462 N N . ILE A 1 190 ? 15.486 7.467 43.312 1.00 27.86 190 ILE A N 1
ATOM 1463 C CA . ILE A 1 190 ? 15.009 6.313 44.073 1.00 26.53 190 ILE A CA 1
ATOM 1464 C C . ILE A 1 190 ? 14.939 6.645 45.559 1.00 29.55 190 ILE A C 1
ATOM 1465 O O . ILE A 1 190 ? 13.945 6.348 46.232 1.00 27.33 190 ILE A O 1
ATOM 1470 N N . GLU A 1 191 ? 15.998 7.261 46.092 1.00 25.75 191 GLU A N 1
ATOM 1471 C CA . GLU A 1 191 ? 16.021 7.621 47.508 1.00 30.37 191 GLU A CA 1
ATOM 1472 C C . GLU A 1 191 ? 14.859 8.537 47.869 1.00 27.41 191 GLU A C 1
ATOM 1473 O O . GLU A 1 191 ? 14.210 8.349 48.906 1.00 32.75 191 GLU A O 1
ATOM 1475 N N . LYS A 1 192 ? 14.574 9.533 47.024 1.00 30.15 192 LYS A N 1
ATOM 1476 C CA . LYS A 1 192 ? 13.452 10.422 47.307 1.00 31.18 192 LYS A CA 1
ATOM 1477 C C . LYS A 1 192 ? 12.119 9.686 47.208 1.00 29.93 192 LYS A C 1
ATOM 1478 O O . LYS A 1 192 ? 11.208 9.925 48.013 1.00 28.01 192 LYS A O 1
ATOM 1484 N N . LEU A 1 193 ? 11.987 8.786 46.231 1.00 27.09 193 LEU A N 1
ATOM 1485 C CA . LEU A 1 193 ? 10.742 8.040 46.076 1.00 29.46 193 LEU A CA 1
ATOM 1486 C C . LEU A 1 193 ? 10.482 7.139 47.279 1.00 29.13 193 LEU A C 1
ATOM 1487 O O . LEU A 1 193 ? 9.342 7.032 47.744 1.00 31.69 193 LEU A O 1
ATOM 1492 N N . LEU A 1 194 ? 11.525 6.486 47.798 1.00 28.65 194 LEU A N 1
ATOM 1493 C CA . LEU A 1 194 ? 11.356 5.647 48.982 1.00 33.58 194 LEU A CA 1
ATOM 1494 C C . LEU A 1 194 ? 11.101 6.490 50.224 1.00 28.23 194 LEU A C 1
ATOM 1495 O O . LEU A 1 194 ? 10.332 6.088 51.105 1.00 29.85 194 LEU A O 1
ATOM 1500 N N . GLU A 1 195 ? 11.748 7.655 50.320 1.00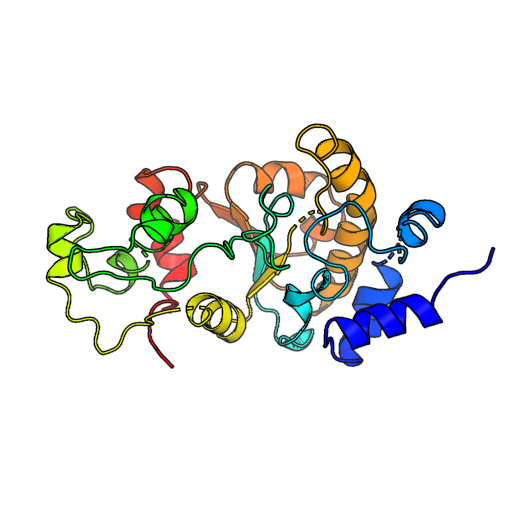 36.12 195 GLU A N 1
ATOM 1501 C CA . GLU A 1 195 ? 11.381 8.624 51.347 1.00 42.84 195 GLU A CA 1
ATOM 1502 C C . GLU A 1 195 ? 9.884 8.911 51.314 1.00 34.66 195 GLU A C 1
ATOM 1503 O O . GLU A 1 195 ? 9.218 8.929 52.355 1.00 37.66 195 GLU A O 1
ATOM 1509 N N . GLY A 1 196 ? 9.334 9.113 50.115 1.00 34.62 196 GLY A N 1
ATOM 1510 C CA . GLY A 1 196 ? 7.916 9.401 49.982 1.00 27.15 196 GLY A CA 1
ATOM 1511 C C . GLY A 1 196 ? 7.000 8.258 50.372 1.00 40.25 196 GLY A C 1
ATOM 1512 O O . GLY A 1 196 ? 5.842 8.503 50.726 1.00 37.85 196 GLY A O 1
ATOM 1513 N N . PHE A 1 197 ? 7.485 7.020 50.313 1.00 36.10 197 PHE A N 1
ATOM 1514 C CA . PHE A 1 197 ? 6.687 5.852 50.666 1.00 41.52 197 PHE A CA 1
ATOM 1515 C C . PHE A 1 197 ? 6.799 5.469 52.136 1.00 35.39 197 PHE A C 1
ATOM 1516 O O . PHE A 1 197 ? 6.203 4.464 52.541 1.00 36.53 197 PHE A O 1
ATOM 1524 N N . GLU A 1 198 ? 7.542 6.239 52.936 1.00 39.40 198 GLU A N 1
ATOM 1525 C CA . GLU A 1 198 ? 7.801 5.850 54.321 1.00 40.84 198 GLU A CA 1
ATOM 1526 C C . GLU A 1 198 ? 6.506 5.676 55.108 1.00 44.38 198 GLU A C 1
ATOM 1527 O O . GLU A 1 198 ? 6.374 4.734 55.898 1.00 40.23 198 GLU A O 1
ATOM 1533 N N . ALA A 1 199 ? 5.538 6.573 54.908 1.00 42.47 199 ALA A N 1
ATOM 1534 C CA . ALA A 1 199 ? 4.273 6.464 55.628 1.00 41.51 199 ALA A CA 1
ATOM 1535 C C . ALA A 1 199 ? 3.500 5.220 55.208 1.00 43.62 199 ALA A C 1
ATOM 1536 O O . ALA A 1 199 ? 2.903 4.539 56.050 1.00 51.08 199 ALA A O 1
ATOM 1538 N N . TYR A 1 200 ? 3.503 4.905 53.911 1.00 36.43 200 TYR A N 1
ATOM 1539 C CA . TYR A 1 200 ? 2.743 3.760 53.422 1.00 44.88 200 TYR A CA 1
ATOM 1540 C C . TYR A 1 200 ? 3.376 2.439 53.842 1.00 36.89 200 TYR A C 1
ATOM 1541 O O . TYR A 1 200 ? 2.669 1.440 54.012 1.00 46.34 200 TYR A O 1
ATOM 1550 N N . GLY A 1 201 ? 4.695 2.418 54.011 1.00 32.86 201 GLY A N 1
ATOM 1551 C CA . GLY A 1 201 ? 5.420 1.240 54.427 1.00 34.71 201 GLY A CA 1
ATOM 1552 C C . GLY A 1 201 ? 5.265 0.005 53.552 1.00 35.30 201 GLY A C 1
ATOM 1553 O O . GLY A 1 201 ? 5.009 -1.093 54.058 1.00 24.83 201 GLY A O 1
ATOM 1554 N N . PRO A 1 202 ? 5.442 0.134 52.236 1.00 36.01 202 PRO A N 1
ATOM 1555 C CA . PRO A 1 202 ? 5.436 -1.063 51.391 1.00 24.19 202 PRO A CA 1
ATOM 1556 C C . PRO A 1 202 ? 6.714 -1.861 51.590 1.00 24.88 202 PRO A C 1
ATOM 1557 O O . PRO A 1 202 ? 7.751 -1.338 52.001 1.00 28.79 202 PRO A O 1
ATOM 1561 N N . THR A 1 203 ? 6.628 -3.153 51.293 1.00 26.19 203 THR A N 1
ATOM 1562 C CA . THR A 1 203 ? 7.751 -4.060 51.489 1.00 27.29 203 THR A CA 1
ATOM 1563 C C . THR A 1 203 ? 8.597 -4.138 50.223 1.00 21.76 203 THR A C 1
ATOM 1564 O O . THR A 1 203 ? 8.072 -4.352 49.127 1.00 21.92 203 THR A O 1
ATOM 1568 N N . LEU A 1 204 ? 9.907 -3.963 50.379 1.00 28.45 204 LEU A N 1
ATOM 1569 C CA . LEU A 1 204 ? 10.825 -4.068 49.254 1.00 28.80 204 LEU A CA 1
ATOM 1570 C C . LEU A 1 204 ? 11.115 -5.534 48.955 1.00 30.78 204 LEU A C 1
ATOM 1571 O O . LEU A 1 204 ? 11.528 -6.285 49.842 1.00 26.77 204 LEU A O 1
ATOM 1576 N N . ILE A 1 205 ? 10.897 -5.940 47.707 1.00 24.93 205 ILE A N 1
ATOM 1577 C CA . ILE A 1 205 ? 11.249 -7.278 47.245 1.00 25.57 205 ILE A CA 1
ATOM 1578 C C . ILE A 1 205 ? 12.577 -7.175 46.510 1.00 28.85 205 ILE A C 1
ATOM 1579 O O . ILE A 1 205 ? 12.669 -6.522 45.463 1.00 20.49 205 ILE A O 1
ATOM 1584 N N . LEU A 1 206 ? 13.604 -7.818 47.054 1.00 21.88 206 LEU A N 1
ATOM 1585 C CA . LEU A 1 206 ? 14.981 -7.609 46.616 1.00 22.48 206 LEU A CA 1
ATOM 1586 C C . LEU A 1 206 ? 15.530 -8.915 46.050 1.00 29.30 206 LEU A C 1
ATOM 1587 O O . LEU A 1 206 ? 15.912 -9.816 46.802 1.00 28.66 206 LEU A O 1
ATOM 1592 N N . PHE A 1 207 ? 15.575 -9.008 44.723 1.00 26.92 207 PHE A N 1
ATOM 1593 C CA . PHE A 1 207 ? 16.101 -10.185 44.039 1.00 22.29 207 PHE A CA 1
ATOM 1594 C C . PHE A 1 207 ? 17.623 -10.118 44.007 1.00 32.20 207 PHE A C 1
ATOM 1595 O O . PHE A 1 207 ? 18.197 -9.232 43.365 1.00 24.46 207 PHE A O 1
ATOM 1603 N N . GLY A 1 208 ? 18.274 -11.054 44.695 1.00 31.31 208 GLY A N 1
ATOM 1604 C CA . GLY A 1 208 ? 19.716 -11.209 44.566 1.00 30.67 208 GLY A CA 1
ATOM 1605 C C . GLY A 1 208 ? 20.490 -9.953 44.924 1.00 25.24 208 GLY A C 1
ATOM 1606 O O . GLY A 1 208 ? 20.296 -9.352 45.988 1.00 34.62 208 GLY A O 1
ATOM 1607 N N . ALA A 1 209 ? 21.373 -9.542 44.006 1.00 26.77 209 ALA A N 1
ATOM 1608 C CA . ALA A 1 209 ? 22.275 -8.421 44.260 1.00 26.32 209 ALA A CA 1
ATOM 1609 C C . ALA A 1 209 ? 21.526 -7.149 44.633 1.00 39.66 209 ALA A C 1
ATOM 1610 O O . ALA A 1 209 ? 22.071 -6.297 45.350 1.00 36.52 209 ALA A O 1
ATOM 1612 N N . HIS A 1 210 ? 20.278 -7.008 44.168 1.00 34.34 210 HIS A N 1
ATOM 1613 C CA . HIS A 1 210 ? 19.471 -5.837 44.497 1.00 31.47 210 HIS A CA 1
ATOM 1614 C C . HIS A 1 210 ? 19.412 -5.587 45.997 1.00 41.17 210 HIS A C 1
ATOM 1615 O O . HIS A 1 210 ? 19.283 -4.435 46.430 1.00 43.44 210 HIS A O 1
ATOM 1622 N N . ALA A 1 211 ? 19.500 -6.648 46.804 1.00 40.16 211 ALA A N 1
ATOM 1623 C CA . ALA A 1 211 ? 19.538 -6.471 48.251 1.00 39.86 211 ALA A CA 1
ATOM 1624 C C . ALA A 1 211 ? 20.733 -5.620 48.663 1.00 60.15 211 ALA A C 1
ATOM 1625 O O . ALA A 1 211 ? 20.572 -4.570 49.299 1.00 55.66 211 ALA A O 1
ATOM 1627 N N . ARG A 1 212 ? 21.940 -6.042 48.273 1.00 48.66 212 ARG A N 1
ATOM 1628 C CA . ARG A 1 212 ? 23.153 -5.349 48.698 1.00 58.43 212 ARG A CA 1
ATOM 1629 C C . ARG A 1 212 ? 23.111 -3.875 48.316 1.00 50.77 212 ARG A C 1
ATOM 1630 O O . ARG A 1 212 ? 23.342 -2.996 49.157 1.00 64.92 212 ARG A O 1
ATOM 1632 N N . GLU A 1 213 ? 22.793 -3.584 47.052 1.00 44.30 213 GLU A N 1
ATOM 1633 C CA . GLU A 1 213 ? 22.721 -2.197 46.603 1.00 44.07 213 GLU A CA 1
ATOM 1634 C C . GLU A 1 213 ? 21.708 -1.401 47.418 1.00 52.20 213 GLU A C 1
ATOM 1635 O O . GLU A 1 213 ? 21.934 -0.223 47.722 1.00 59.28 213 GLU A O 1
ATOM 1637 N N . VAL A 1 214 ? 20.595 -2.033 47.804 1.00 56.86 214 VAL A N 1
ATOM 1638 C CA . VAL A 1 214 ? 19.566 -1.314 48.551 1.00 52.54 214 VAL A CA 1
ATOM 1639 C C . VAL A 1 214 ? 20.090 -0.885 49.913 1.00 49.90 214 VAL A C 1
ATOM 1640 O O . VAL A 1 214 ? 19.580 0.071 50.511 1.00 50.69 214 VAL A O 1
ATOM 1642 N N . GLN A 1 215 ? 21.122 -1.566 50.420 1.00 56.98 215 GLN A N 1
ATOM 1643 C CA . GLN A 1 215 ? 21.706 -1.185 51.700 1.00 53.19 215 GLN A CA 1
ATOM 1644 C C . GLN A 1 215 ? 22.480 0.125 51.614 1.00 66.49 215 GLN A C 1
ATOM 1645 O O . GLN A 1 215 ? 22.959 0.618 52.641 1.00 53.45 215 GLN A O 1
ATOM 1647 N N . LYS A 1 216 ? 22.612 0.702 50.416 1.00 57.05 216 LYS A N 1
ATOM 1648 C CA . LYS A 1 216 ? 23.324 1.968 50.284 1.00 53.07 216 LYS A CA 1
ATOM 1649 C C . LYS A 1 216 ? 22.415 3.161 50.552 1.00 60.29 216 LYS A C 1
ATOM 1650 O O . LYS A 1 216 ? 22.897 4.230 50.943 1.00 54.44 216 LYS A O 1
ATOM 1656 N N . LEU A 1 217 ? 21.109 2.998 50.363 1.00 59.29 217 LEU A N 1
ATOM 1657 C CA . LEU A 1 217 ? 20.184 4.118 50.448 1.00 49.83 217 LEU A CA 1
ATOM 1658 C C . LEU A 1 217 ? 19.713 4.334 51.881 1.00 56.97 217 LEU A C 1
ATOM 1659 O O . LEU A 1 217 ? 19.602 3.393 52.673 1.00 56.38 217 LEU A O 1
ATOM 1664 N N . LYS A 1 218 ? 19.425 5.596 52.205 1.00 53.39 218 LYS A N 1
ATOM 1665 C CA . LYS A 1 218 ? 18.999 5.937 53.558 1.00 50.68 218 LYS A CA 1
ATOM 1666 C C . LYS A 1 218 ? 17.557 5.513 53.809 1.00 51.72 218 LYS A C 1
ATOM 1667 O O . LYS A 1 218 ? 17.259 4.850 54.809 1.00 45.82 218 LYS A O 1
ATOM 1669 N N . SER A 1 219 ? 16.646 5.883 52.905 1.00 42.40 219 SER A N 1
ATOM 1670 C CA . SER A 1 219 ? 15.225 5.652 53.134 1.00 44.15 219 SER A CA 1
ATOM 1671 C C . SER A 1 219 ? 14.835 4.184 53.012 1.00 37.29 219 SER A C 1
ATOM 1672 O O . SER A 1 219 ? 13.799 3.788 53.559 1.00 45.64 219 SER A O 1
ATOM 1675 N N . ALA A 1 220 ? 15.635 3.370 52.317 1.00 34.58 220 ALA A N 1
ATOM 1676 C CA . ALA A 1 220 ? 15.320 1.948 52.209 1.00 37.53 220 ALA A CA 1
ATOM 1677 C C . ALA A 1 220 ? 15.280 1.276 53.576 1.00 35.08 220 ALA A C 1
ATOM 1678 O O . ALA A 1 220 ? 14.541 0.303 53.767 1.00 33.87 220 ALA A O 1
ATOM 1680 N N . ARG A 1 221 ? 16.055 1.783 54.538 1.00 43.01 221 ARG A N 1
ATOM 1681 C CA . ARG A 1 221 ? 16.045 1.224 55.886 1.00 35.00 221 ARG A CA 1
ATOM 1682 C C . ARG A 1 221 ? 14.751 1.519 56.632 1.00 40.27 221 ARG A C 1
ATOM 1683 O O . ARG A 1 221 ? 14.488 0.887 57.660 1.00 31.15 221 ARG A O 1
ATOM 1691 N N . GLY A 1 222 ? 13.947 2.462 56.152 1.00 33.10 222 GLY A N 1
ATOM 1692 C CA . GLY A 1 222 ? 12.669 2.754 56.761 1.00 31.40 222 GLY A CA 1
ATOM 1693 C C . GLY A 1 222 ? 11.528 1.884 56.286 1.00 46.00 222 GLY A C 1
ATOM 1694 O O . GLY A 1 222 ? 10.375 2.142 56.649 1.00 48.88 222 GLY A O 1
ATOM 1695 N N . LEU A 1 223 ? 11.812 0.855 55.494 1.00 46.02 223 LEU A N 1
ATOM 1696 C CA . LEU A 1 223 ? 10.802 0.006 54.887 1.00 36.56 223 LEU A CA 1
ATOM 1697 C C . LEU A 1 223 ? 11.144 -1.458 55.120 1.00 30.80 223 LEU A C 1
ATOM 1698 O O . LEU A 1 223 ? 12.323 -1.824 55.156 1.00 36.50 223 LEU A O 1
ATOM 1703 N N . PRO A 1 224 ? 10.137 -2.315 55.289 1.00 31.91 224 PRO A N 1
ATOM 1704 C CA . PRO A 1 224 ? 10.414 -3.748 55.435 1.00 34.20 224 PRO A CA 1
ATOM 1705 C C . PRO A 1 224 ? 11.039 -4.305 54.166 1.00 28.61 224 PRO A C 1
ATOM 1706 O O . PRO A 1 224 ? 10.823 -3.793 53.065 1.00 27.02 224 PRO A O 1
ATOM 1710 N N . GLN A 1 225 ? 11.829 -5.362 54.329 1.00 34.35 225 GLN A N 1
ATOM 1711 C CA . GLN A 1 225 ? 12.571 -5.931 53.213 1.00 32.36 225 GLN A CA 1
ATOM 1712 C C . GLN A 1 225 ? 12.455 -7.448 53.208 1.00 37.28 225 GLN A C 1
ATOM 1713 O O . GLN A 1 225 ? 12.455 -8.089 54.264 1.00 34.41 225 GLN A O 1
ATOM 1719 N N . VAL A 1 226 ? 12.344 -8.010 52.007 1.00 25.31 226 VAL A N 1
ATOM 1720 C CA . VAL A 1 226 ? 12.369 -9.451 51.774 1.00 25.59 226 VAL A CA 1
ATOM 1721 C C . VAL A 1 226 ? 13.408 -9.699 50.688 1.00 34.88 226 VAL A C 1
ATOM 1722 O O . VAL A 1 226 ? 13.241 -9.242 49.550 1.00 35.50 226 VAL A O 1
ATOM 1726 N N . ALA A 1 227 ? 14.479 -10.406 51.036 1.00 32.92 227 ALA A N 1
ATOM 1727 C CA . ALA A 1 227 ? 15.581 -10.671 50.120 1.00 27.44 227 ALA A CA 1
ATOM 1728 C C . ALA A 1 227 ? 15.493 -12.104 49.613 1.00 32.56 227 ALA A C 1
ATOM 1729 O O . ALA A 1 227 ? 15.353 -13.041 50.407 1.00 30.42 227 ALA A O 1
ATOM 1731 N N . LEU A 1 228 ? 15.580 -12.271 48.294 1.00 28.32 228 LEU A N 1
ATOM 1732 C CA . LEU A 1 228 ? 15.405 -13.568 47.659 1.00 32.92 228 LEU A CA 1
ATOM 1733 C C . LEU A 1 228 ? 16.544 -13.860 46.696 1.00 31.58 228 LEU A C 1
ATOM 1734 O O . LEU A 1 228 ? 17.223 -12.959 46.197 1.00 27.69 228 LEU A O 1
ATOM 1739 N N . GLU A 1 229 ? 16.730 -15.151 46.439 1.00 27.89 229 GLU A N 1
ATOM 1740 C CA . GLU A 1 229 ? 17.525 -15.596 45.305 1.00 31.17 229 GLU A CA 1
ATOM 1741 C C . GLU A 1 229 ? 16.957 -15.018 44.013 1.00 32.48 229 GLU A C 1
ATOM 1742 O O . GLU A 1 229 ? 15.738 -14.916 43.844 1.00 28.54 229 GLU A O 1
ATOM 1748 N N . HIS A 1 230 ? 17.843 -14.623 43.103 1.00 26.73 230 HIS A N 1
ATOM 1749 C CA . HIS A 1 230 ? 17.386 -14.041 41.850 1.00 25.98 230 HIS A CA 1
ATOM 1750 C C . HIS A 1 230 ? 16.753 -15.119 40.972 1.00 30.81 230 HIS A C 1
ATOM 1751 O O . HIS A 1 230 ? 17.291 -16.226 40.860 1.00 29.56 230 HIS A O 1
ATOM 1758 N N . PRO A 1 231 ? 15.613 -14.829 40.335 1.00 28.97 231 PRO A N 1
ATOM 1759 C CA . PRO A 1 231 ? 14.931 -15.858 39.529 1.00 24.00 231 PRO A CA 1
ATOM 1760 C C . PRO A 1 231 ? 15.725 -16.328 38.321 1.00 26.42 231 PRO A C 1
ATOM 1761 O O . PRO A 1 231 ? 15.328 -17.319 37.693 1.00 31.73 231 PRO A O 1
ATOM 1765 N N . TYR A 1 232 ? 16.826 -15.658 37.973 1.00 30.85 232 TYR A N 1
ATOM 1766 C CA . TYR A 1 232 ? 17.688 -16.159 36.907 1.00 32.73 232 TYR A CA 1
ATOM 1767 C C . TYR A 1 232 ? 18.187 -17.564 37.213 1.00 34.70 232 TYR A C 1
ATOM 1768 O O . TYR A 1 232 ? 18.443 -18.348 36.292 1.00 38.37 232 TYR A O 1
ATOM 1777 N N . ASN A 1 233 ? 18.312 -17.904 38.492 1.00 34.49 233 ASN A N 1
ATOM 1778 C CA . ASN A 1 233 ? 18.818 -19.206 38.896 1.00 33.75 233 ASN A CA 1
ATOM 1779 C C . ASN A 1 233 ? 17.695 -20.233 38.853 1.00 38.54 233 ASN A C 1
ATOM 1780 O O . ASN A 1 233 ? 16.598 -19.984 39.360 1.00 31.65 233 ASN A O 1
ATOM 1785 N N . HIS A 1 234 ? 17.964 -21.387 38.237 1.00 34.12 234 HIS A N 1
ATOM 1786 C CA . HIS A 1 234 ? 16.934 -22.417 38.131 1.00 37.06 234 HIS A CA 1
ATOM 1787 C C . HIS A 1 234 ? 16.454 -22.879 39.502 1.00 30.31 234 HIS A C 1
ATOM 1788 O O . HIS A 1 234 ? 15.279 -23.239 39.660 1.00 38.60 234 HIS A O 1
ATOM 1795 N N . THR A 1 235 ? 17.333 -22.848 40.508 1.00 28.16 235 THR A N 1
ATOM 1796 C CA . THR A 1 235 ? 16.939 -23.233 41.860 1.00 35.52 235 THR A CA 1
ATOM 1797 C C . THR A 1 235 ? 15.790 -22.377 42.384 1.00 33.98 235 THR A C 1
ATOM 1798 O O . THR A 1 235 ? 15.018 -22.833 43.239 1.00 28.06 235 THR A O 1
ATOM 1802 N N . PHE A 1 236 ? 15.652 -21.146 41.875 1.00 36.18 236 PHE A N 1
ATOM 1803 C CA . PHE A 1 236 ? 14.528 -20.289 42.245 1.00 31.41 236 PHE A CA 1
ATOM 1804 C C . PHE A 1 236 ? 13.193 -21.004 42.106 1.00 28.60 236 PHE A C 1
ATOM 1805 O O . PHE A 1 236 ? 12.251 -20.705 42.848 1.00 29.42 236 PHE A O 1
ATOM 1813 N N . ILE A 1 237 ? 13.092 -21.952 41.168 1.00 31.41 237 ILE A N 1
ATOM 1814 C CA . ILE A 1 237 ? 11.819 -22.628 40.938 1.00 26.27 237 ILE A CA 1
ATOM 1815 C C . ILE A 1 237 ? 11.353 -23.358 42.191 1.00 34.60 237 ILE A C 1
ATOM 1816 O O . ILE A 1 237 ? 10.150 -23.416 42.475 1.00 32.65 237 ILE A O 1
ATOM 1821 N N . VAL A 1 238 ? 12.283 -23.900 42.977 1.00 29.33 238 VAL A N 1
ATOM 1822 C CA . VAL A 1 238 ? 11.895 -24.625 44.182 1.00 32.69 238 VAL A CA 1
ATOM 1823 C C . VAL A 1 238 ? 12.356 -23.868 45.421 1.00 31.92 238 VAL A C 1
ATOM 1824 O O . VAL A 1 238 ? 12.606 -24.469 46.472 1.00 31.81 238 VAL A O 1
ATOM 1828 N N . ASN A 1 239 ? 12.457 -22.546 45.309 1.00 33.07 239 ASN A N 1
ATOM 1829 C CA . ASN A 1 239 ? 12.801 -21.696 46.445 1.00 33.52 239 ASN A CA 1
ATOM 1830 C C . ASN A 1 239 ? 11.538 -21.444 47.259 1.00 34.87 239 ASN A C 1
ATOM 1831 O O . ASN A 1 239 ? 10.646 -20.711 46.821 1.00 29.84 239 ASN A O 1
ATOM 1836 N N . GLU A 1 240 ? 11.462 -22.042 48.450 1.00 28.09 240 GLU A N 1
ATOM 1837 C CA . GLU A 1 240 ? 10.220 -22.001 49.217 1.00 28.78 240 GLU A CA 1
ATOM 1838 C C . GLU A 1 240 ? 9.933 -20.612 49.778 1.00 20.22 240 GLU A C 1
ATOM 1839 O O . GLU A 1 240 ? 8.767 -20.275 50.022 1.00 30.40 240 GLU A O 1
ATOM 1845 N N . LYS A 1 241 ? 10.967 -19.792 49.986 1.00 31.71 241 LYS A N 1
ATOM 1846 C CA . LYS A 1 241 ? 10.721 -18.404 50.362 1.00 30.94 241 LYS A CA 1
ATOM 1847 C C . LYS A 1 241 ? 9.978 -17.674 49.250 1.00 33.73 241 LYS A C 1
ATOM 1848 O O . LYS A 1 241 ? 9.091 -16.848 49.514 1.00 27.25 241 LYS A O 1
ATOM 1854 N N . ALA A 1 242 ? 10.308 -17.994 47.994 1.00 27.29 242 ALA A N 1
ATOM 1855 C CA . ALA A 1 242 ? 9.552 -17.465 46.866 1.00 30.66 242 ALA A CA 1
ATOM 1856 C C . ALA A 1 242 ? 8.121 -17.989 46.865 1.00 29.49 242 ALA A C 1
ATOM 1857 O O . ALA A 1 242 ? 7.179 -17.226 46.619 1.00 22.96 242 ALA A O 1
ATOM 1859 N N . TRP A 1 243 ? 7.936 -19.287 47.134 1.00 31.32 243 TRP A N 1
ATOM 1860 C CA . TRP A 1 243 ? 6.585 -19.837 47.222 1.00 25.87 243 TRP A CA 1
ATOM 1861 C C . TRP A 1 243 ? 5.749 -19.082 48.242 1.00 28.85 243 TRP A C 1
ATOM 1862 O O . TRP A 1 243 ? 4.565 -18.811 48.009 1.00 33.20 243 TRP A O 1
ATOM 1873 N N . GLU A 1 244 ? 6.338 -18.755 49.393 1.00 27.86 244 GLU A N 1
ATOM 1874 C CA . GLU A 1 244 ? 5.560 -18.092 50.429 1.00 31.54 244 GLU A CA 1
ATOM 1875 C C . GLU A 1 244 ? 5.326 -16.620 50.117 1.00 26.71 244 GLU A C 1
ATOM 1876 O O . GLU A 1 244 ? 4.270 -16.080 50.469 1.00 28.73 244 GLU A O 1
ATOM 1882 N N . LEU A 1 245 ? 6.274 -15.954 49.455 1.00 31.68 245 LEU A N 1
ATOM 1883 C CA . LEU A 1 245 ? 6.047 -14.550 49.122 1.00 26.31 245 LEU A CA 1
ATOM 1884 C C . LEU A 1 245 ? 5.033 -14.397 47.990 1.00 28.05 245 LEU A C 1
ATOM 1885 O O . LEU A 1 245 ? 4.064 -13.640 48.113 1.00 28.57 245 LEU A O 1
ATOM 1890 N N . PHE A 1 246 ? 5.232 -15.115 46.886 1.00 28.15 246 PHE A N 1
ATOM 1891 C CA . PHE A 1 246 ? 4.427 -14.911 45.688 1.00 26.86 246 PHE A CA 1
ATOM 1892 C C . PHE A 1 246 ? 3.201 -15.807 45.619 1.00 19.78 246 PHE A C 1
ATOM 1893 O O . PHE A 1 246 ? 2.269 -15.496 44.872 1.00 26.80 246 PHE A O 1
ATOM 1901 N N . GLY A 1 247 ? 3.191 -16.910 46.360 1.00 22.68 247 GLY A N 1
ATOM 1902 C CA . GLY A 1 247 ? 2.063 -17.813 46.403 1.00 27.44 247 GLY A CA 1
ATOM 1903 C C . GLY A 1 247 ? 0.726 -17.128 46.619 1.00 27.11 247 GLY A C 1
ATOM 1904 O O . GLY A 1 247 ? -0.211 -17.308 45.837 1.00 20.57 247 GLY A O 1
ATOM 1905 N N . PRO A 1 248 ? 0.607 -16.326 47.685 1.00 25.83 248 PRO A N 1
ATOM 1906 C CA . PRO A 1 248 ? -0.671 -15.639 47.944 1.00 22.73 248 PRO A CA 1
ATOM 1907 C C . PRO A 1 248 ? -1.105 -14.696 46.841 1.00 26.67 248 PRO A C 1
ATOM 1908 O O . PRO A 1 248 ? -2.275 -14.295 46.814 1.00 26.52 248 PRO A O 1
ATOM 1920 N N . ASP A 1 250 ? -1.039 -15.411 43.613 1.00 26.22 250 ASP A N 1
ATOM 1921 C CA . ASP A 1 250 ? -1.517 -16.251 42.513 1.00 21.75 250 ASP A CA 1
ATOM 1922 C C . ASP A 1 250 ? -1.475 -15.486 41.192 1.00 30.54 250 ASP A C 1
ATOM 1923 O O . ASP A 1 250 ? -2.488 -15.264 40.528 1.00 25.71 250 ASP A O 1
ATOM 1928 N N . LEU A 1 251 ? -0.255 -15.085 40.825 1.00 21.35 251 LEU A N 1
ATOM 1929 C CA . LEU A 1 251 ? -0.049 -14.172 39.707 1.00 23.60 251 LEU A CA 1
ATOM 1930 C C . LEU A 1 251 ? -0.446 -14.768 38.363 1.00 25.48 251 LEU A C 1
ATOM 1931 O O . LEU A 1 251 ? -0.660 -14.013 37.408 1.00 24.82 251 LEU A O 1
ATOM 1936 N N . LEU A 1 252 ? -0.553 -16.090 38.260 1.00 21.81 252 LEU A N 1
ATOM 1937 C CA . LEU A 1 252 ? -0.914 -16.729 37.003 1.00 24.63 252 LEU A CA 1
ATOM 1938 C C . LEU A 1 252 ? -2.405 -17.011 36.883 1.00 25.49 252 LEU A C 1
ATOM 1939 O O . LEU A 1 252 ? -2.840 -17.518 35.848 1.00 23.68 252 LEU A O 1
ATOM 1944 N N . LEU A 1 253 ? -3.196 -16.688 37.901 1.00 29.27 253 LEU A N 1
ATOM 1945 C CA . LEU A 1 253 ? -4.640 -16.867 37.822 1.00 24.64 253 LEU A CA 1
ATOM 1946 C C . LEU A 1 253 ? -5.255 -15.745 36.995 1.00 32.02 253 LEU A C 1
ATOM 1947 O O . LEU A 1 253 ? -5.006 -14.563 37.256 1.00 27.34 253 LEU A O 1
ATOM 1952 N N . LYS A 1 254 ? -6.051 -16.116 35.995 1.00 24.24 254 LYS A N 1
ATOM 1953 C CA . LYS A 1 254 ? -6.720 -15.132 35.157 1.00 31.38 254 LYS A CA 1
ATOM 1954 C C . LYS A 1 254 ? -7.864 -14.481 35.924 1.00 38.90 254 LYS A C 1
ATOM 1955 O O . LYS A 1 254 ? -8.757 -15.171 36.426 1.00 44.00 254 LYS A O 1
ATOM 1957 N N . ARG A 1 255 ? -7.835 -13.155 36.015 1.00 38.80 255 ARG A N 1
ATOM 1958 C CA . ARG A 1 255 ? -8.892 -12.414 36.696 1.00 50.57 255 ARG A CA 1
ATOM 1959 C C . ARG A 1 255 ? -9.975 -11.974 35.716 1.00 48.28 255 ARG A C 1
ATOM 1960 O O . ARG A 1 255 ? -9.679 -11.558 34.595 1.00 49.39 255 ARG A O 1
#

Organism: Nitratifractor salsuginis (strain DSM 16511 / JCM 12458 / E9I37-1) (NCBI:txid749222)

Solvent-accessible surface area: 11492 Å² total

Sequence (243 aa):
TNRPIHQLQELLRLNGVDEEWEPILLPALTLEDSYLEWAAGEGYIPPRDRLLAAFSTLRPNEVRYILFGQDPYPRPESAIGYAFIDGRVREIFSPRGLSREVNRATSLRNFIKALVARGSLDPRDTSQEAIAALDKTLLVSQRELRENFERSGVLLLNALLFTSKEESRRHIRAWRAFIEKLLEGFEAYGPTLILFGAHAREVQKLKSARGLPQVALEHPYNHTFIVNEKAWELFGPDLLLKR

Secondary structure (DSSP, 8-state):
----HHHHHHHHHHTT--GGGHHHHHHH----HHHHH-----S-BS-GGGTTGGGSS--GGG--EEEE-SS--SSTTT-SS-SS--TT----EETTEE-HHHHHSHHHHHHH--TTTTTSS-TT---HHHHHTS--TTB----HHHHHHHHTTEEEE----BS-STTHHHHHHHHHHHHHHHHHHTTTT-PEEEEETTHHHHHTT-SGGGGS-EEEE--TTSGGGGG-HHHHHHH---TTB--

Radius of gyration: 18.26 Å; Cα contacts (8 Å, |Δi|>4): 410; chains: 1; bounding box: 37×60×35 Å

Foldseek 3Di:
DDDVQVLVVVLCVLLQADCLCCVQQVVLVLFDRVVVVVSVQPQKPDTSSQLQNLRNPDHLLLAQEEEEDAEADQDHCQGRNFAPGGNVFFFQADLQAGDPVCVVSLLSVLLVLLCCLQPFDPLVDSDSVSRSPTDQPFWDTGVLLSVLCVVNNYRRYYLSIGRHPVCSVVSSVSSVSSVLSNLVVSLVSQHEYEAEPPSVVVLVVHDSSVSHHYDYYHRSSDNCSNVGVSSSVVVSVHSGGGD

InterPro domains:
  IPR002043 Uracil-DNA glycosylase family 1 [PTHR11264] (19-219)
  IPR005122 Uracil-DNA glycosylase-like [PF03167] (67-231)
  IPR036895 Uracil-DNA glycosylase-like domain superfamily [G3DSA:3.40.470.10] (14-245)
  IPR036895 Uracil-DNA glycosylase-like domain superfamily [SSF52141] (23-237)